Protein AF-A0AAE0FH84-F1 (afdb_monomer_lite)

Secondary structure (DSSP, 8-state):
-PPP---------S------PPPHHHHHHHHHHHHHHHHHHHHHTSHHHHHHHHHHHH-TTTTT-------TT-----SS-HHHHHHHHHHTS----S------PPPHHHHHHSHHHHTTS-HHHHHHHHHHHHHHTTSHHHHHHHHHHHHHHHHHHHHHHHSGGGHHHHHHHHHHHHHHHHHHT--HHHHHHHHHHS-HHHHHHHHHHHHHHHHHHHH--TTS-S---TTSHHHHTTTTHHHHHHHHHHHTSHHHHHHHHHT-HHHHHHHHHHHHHTTTSS--PPP-SS------TTHHHHHHHHHHHHHHHHHHHHHHHT--

Sequence (324 aa):
MAEGRRIFFEVNATNGLWTCGPCAQVMDEVKALTVLIAWLQRMCSAAALRNIACQVLMEPDTAIGGKHNGDPRLDWRAPVKIVDVRAAINATRKPATGLLSAHKSPELLDTLLCSASLRHLPQHILEPLTTLLLLMIYEPDFKSQFTHNLLTHYRGLLDLGLNRATQDQFQAIAQCLDRLTVQLFNSPDTTLALAKDSRLLDILIGLLAEVIQRVVDECTHQGAARVVDVSHEIIRSKLYGRMLGDVRMVMTHAPVAHYLLSERHDLLQIFLKTMTSLQCMHPYTRKTGEHVRQDMSTWIHAVQLEQHMLSLVEYLLSAGWTRT

Radius of gyration: 24.4 Å; chains: 1; bounding box: 72×74×65 Å

Organism: NCBI:txid36881

Structure (mmCIF, N/CA/C/O backbone):
data_AF-A0AAE0FH84-F1
#
_entry.id   AF-A0AAE0FH84-F1
#
loop_
_atom_site.group_PDB
_atom_site.id
_atom_site.type_symbol
_atom_site.label_atom_id
_atom_site.label_alt_id
_atom_site.label_comp_id
_atom_site.label_asym_id
_atom_site.label_entity_id
_atom_site.label_seq_id
_atom_site.pdbx_PDB_ins_code
_atom_site.Cartn_x
_atom_site.Cartn_y
_atom_site.Cartn_z
_atom_site.occupancy
_atom_site.B_iso_or_equiv
_atom_site.auth_seq_id
_atom_site.auth_comp_id
_atom_site.auth_asym_id
_atom_site.auth_atom_id
_atom_site.pdbx_PDB_model_num
ATOM 1 N N . MET A 1 1 ? -36.408 45.007 -1.766 1.00 32.12 1 MET A N 1
ATOM 2 C CA . MET A 1 1 ? -36.075 44.870 -3.197 1.00 32.12 1 MET A CA 1
ATOM 3 C C . MET A 1 1 ? -34.572 44.714 -3.285 1.00 32.12 1 MET A C 1
ATOM 5 O O . MET A 1 1 ? -33.856 45.622 -2.891 1.00 32.12 1 MET A O 1
ATOM 9 N N . ALA A 1 2 ? -34.128 43.506 -3.628 1.00 27.64 2 ALA A N 1
ATOM 10 C CA . ALA A 1 2 ? -32.726 43.139 -3.750 1.00 27.64 2 ALA A CA 1
ATOM 11 C C . ALA A 1 2 ? -32.283 43.415 -5.187 1.00 27.64 2 ALA A C 1
ATOM 13 O O . ALA A 1 2 ? -32.897 42.904 -6.123 1.00 27.64 2 ALA A O 1
ATOM 14 N N . GLU A 1 3 ? -31.249 44.231 -5.354 1.00 26.59 3 GLU A N 1
ATOM 15 C CA . GLU A 1 3 ? -30.687 44.544 -6.661 1.00 26.59 3 GLU A CA 1
ATOM 16 C C . GLU A 1 3 ? -29.452 43.671 -6.885 1.00 26.59 3 GLU A C 1
ATOM 18 O O . GLU A 1 3 ? -28.484 43.692 -6.122 1.00 26.59 3 GLU A O 1
ATOM 23 N N . GLY A 1 4 ? -29.556 42.809 -7.895 1.00 32.00 4 GLY A N 1
ATOM 24 C CA . GLY A 1 4 ? -28.551 41.819 -8.235 1.00 32.00 4 GLY A CA 1
ATOM 25 C C . GLY A 1 4 ? -27.287 42.440 -8.816 1.00 32.00 4 GLY A C 1
ATOM 26 O O . GLY A 1 4 ? -27.332 43.379 -9.606 1.00 32.00 4 GLY A O 1
ATOM 27 N N . ARG A 1 5 ? -26.145 41.832 -8.499 1.00 24.11 5 ARG A N 1
ATOM 28 C CA . ARG A 1 5 ? -24.920 41.986 -9.285 1.00 24.11 5 ARG A CA 1
ATOM 29 C C . ARG A 1 5 ? -24.572 40.645 -9.909 1.00 24.11 5 ARG A C 1
ATOM 31 O O . ARG A 1 5 ? -24.037 39.756 -9.256 1.00 24.11 5 ARG A O 1
ATOM 38 N N . ARG A 1 6 ? -24.908 40.519 -11.193 1.00 29.64 6 ARG A N 1
ATOM 39 C CA . ARG A 1 6 ? -24.231 39.603 -12.114 1.00 29.64 6 ARG A CA 1
ATOM 40 C C . ARG A 1 6 ? -22.827 40.162 -12.333 1.00 29.64 6 ARG A C 1
ATOM 42 O O . ARG A 1 6 ? -22.705 41.329 -12.693 1.00 29.64 6 ARG A O 1
ATOM 49 N N . ILE A 1 7 ? -21.794 39.350 -12.143 1.00 24.17 7 ILE A N 1
ATOM 50 C CA . ILE A 1 7 ? -20.454 39.656 -12.648 1.00 24.17 7 ILE A CA 1
ATOM 51 C C . ILE A 1 7 ? -20.172 38.639 -13.749 1.00 24.17 7 ILE A C 1
ATOM 53 O O . ILE A 1 7 ? -20.141 37.434 -13.506 1.00 24.17 7 ILE A O 1
ATOM 57 N N . PHE A 1 8 ? -20.076 39.153 -14.974 1.00 22.69 8 PHE A N 1
ATOM 58 C CA . PHE A 1 8 ? -19.619 38.438 -16.158 1.00 22.69 8 PHE A CA 1
ATOM 59 C C . PHE A 1 8 ? -18.121 38.134 -16.023 1.00 22.69 8 PHE A C 1
ATOM 61 O O . PHE A 1 8 ? -17.352 38.984 -15.581 1.00 22.69 8 PHE A O 1
ATOM 68 N N . PHE A 1 9 ? -17.718 36.927 -16.422 1.00 24.64 9 PHE A N 1
ATOM 69 C CA . PHE A 1 9 ? -16.318 36.570 -16.626 1.00 24.64 9 PHE A CA 1
ATOM 70 C C . PHE A 1 9 ? -15.872 37.116 -17.983 1.00 24.64 9 PHE A C 1
ATOM 72 O O . PHE A 1 9 ? -16.331 36.637 -19.018 1.00 24.64 9 PHE A O 1
ATOM 79 N N . GLU A 1 10 ? -14.980 38.102 -17.976 1.00 20.72 10 GLU A N 1
ATOM 80 C CA . GLU A 1 10 ? -14.226 38.493 -19.163 1.00 20.72 10 GLU A CA 1
ATOM 81 C C . GLU A 1 10 ? -12.892 37.741 -19.152 1.00 20.72 10 GLU A C 1
ATOM 83 O O . GLU A 1 10 ? -12.096 37.831 -18.215 1.00 20.72 10 GLU A O 1
ATOM 88 N N . VAL A 1 11 ? -12.693 36.922 -20.182 1.00 31.81 11 VAL A N 1
ATOM 89 C CA . VAL A 1 11 ? -11.462 36.177 -20.429 1.00 31.81 11 VAL A CA 1
ATOM 90 C C . VAL A 1 11 ? -10.418 37.171 -20.914 1.00 31.81 11 VAL A C 1
ATOM 92 O O . VAL A 1 11 ? -10.561 37.710 -22.007 1.00 31.81 11 VAL A O 1
ATOM 95 N N . ASN A 1 12 ? -9.348 37.371 -20.144 1.00 22.50 12 ASN A N 1
ATOM 96 C CA . ASN A 1 12 ? -8.131 37.965 -20.681 1.00 22.50 12 ASN A CA 1
ATOM 97 C C . ASN A 1 12 ? -6.959 37.004 -20.491 1.00 22.50 12 ASN A C 1
ATOM 99 O O . ASN A 1 12 ? -6.488 36.739 -19.386 1.00 22.50 12 ASN A O 1
ATOM 103 N N . ALA A 1 13 ? -6.548 36.427 -21.615 1.00 33.03 13 ALA A N 1
ATOM 104 C CA . ALA A 1 13 ? -5.385 35.580 -21.742 1.00 33.03 13 ALA A CA 1
ATOM 105 C C . ALA A 1 13 ? -4.132 36.449 -21.628 1.00 33.03 13 ALA A C 1
ATOM 107 O O . ALA A 1 13 ? -3.863 37.238 -22.524 1.00 33.03 13 ALA A O 1
ATOM 108 N N . THR A 1 14 ? -3.392 36.335 -20.525 1.00 30.09 14 THR A N 1
ATOM 109 C CA . THR A 1 14 ? -1.922 36.463 -20.441 1.00 30.09 14 THR A CA 1
ATOM 110 C C . THR A 1 14 ? -1.499 36.397 -18.967 1.00 30.09 14 THR A C 1
ATOM 112 O O . THR A 1 14 ? -2.032 37.109 -18.128 1.00 30.09 14 THR A O 1
ATOM 115 N N . ASN A 1 15 ? -0.530 35.525 -18.666 1.00 26.47 15 ASN A N 1
ATOM 116 C CA . ASN A 1 15 ? 0.110 35.270 -17.359 1.00 26.47 15 ASN A CA 1
ATOM 117 C C . ASN A 1 15 ? -0.658 34.361 -16.376 1.00 26.47 15 ASN A C 1
ATOM 119 O O . ASN A 1 15 ? -1.325 34.794 -15.441 1.00 26.47 15 ASN A O 1
ATOM 123 N N . GLY A 1 16 ? -0.495 33.049 -16.580 1.00 28.33 16 GLY A N 1
ATOM 124 C CA . GLY A 1 16 ? -1.049 31.977 -15.752 1.00 28.33 16 GLY A CA 1
ATOM 125 C C . GLY A 1 16 ? -0.345 31.780 -14.406 1.00 28.33 16 GLY A C 1
ATOM 126 O O . GLY A 1 16 ? 0.434 30.845 -14.245 1.00 28.33 16 GLY A O 1
ATOM 127 N N . LEU A 1 17 ? -0.703 32.598 -13.417 1.00 25.00 17 LEU A N 1
ATOM 128 C CA . LEU A 1 17 ? -0.622 32.236 -12.000 1.00 25.00 17 LEU A CA 1
ATOM 129 C C . LEU A 1 17 ? -2.025 32.329 -11.394 1.00 25.00 17 LEU A C 1
ATOM 131 O O . LEU A 1 17 ? -2.504 33.404 -11.046 1.00 25.00 17 LEU A O 1
ATOM 135 N N . TRP A 1 18 ? -2.691 31.183 -11.265 1.00 26.95 18 TRP A N 1
ATOM 136 C CA . TRP A 1 18 ? -3.927 31.070 -10.495 1.00 26.95 18 TRP A CA 1
ATOM 137 C C . TRP A 1 18 ? -3.574 30.814 -9.028 1.00 26.95 18 TRP A C 1
ATOM 139 O O . TRP A 1 18 ? -3.444 29.668 -8.607 1.00 26.95 18 TRP A O 1
ATOM 149 N N . THR A 1 19 ? -3.427 31.872 -8.233 1.00 28.38 19 THR A N 1
ATOM 150 C CA . THR A 1 19 ? -3.504 31.787 -6.767 1.00 28.38 19 THR A CA 1
ATOM 151 C C . THR A 1 19 ? -4.915 32.166 -6.322 1.00 28.38 19 THR A C 1
ATOM 153 O O . THR A 1 19 ? -5.165 33.233 -5.770 1.00 28.38 19 THR A O 1
ATOM 156 N N . CYS A 1 20 ? -5.881 31.279 -6.563 1.00 31.62 20 CYS A N 1
ATOM 157 C CA . CYS A 1 20 ? -7.155 31.364 -5.855 1.00 31.62 20 CYS A CA 1
ATOM 158 C C . CYS A 1 20 ? -6.936 30.798 -4.447 1.00 31.62 20 CYS A C 1
ATOM 160 O O . CYS A 1 20 ? -6.737 29.594 -4.292 1.00 31.62 20 CYS A O 1
ATOM 162 N N . GLY A 1 21 ? -6.940 31.663 -3.427 1.00 31.42 21 GLY A N 1
ATOM 163 C CA . GLY A 1 21 ? -6.987 31.224 -2.029 1.00 31.42 21 GLY A CA 1
ATOM 164 C C . GLY A 1 21 ? -8.197 30.309 -1.774 1.00 31.42 21 GLY A C 1
ATOM 165 O O . GLY A 1 21 ? -9.176 30.375 -2.527 1.00 31.42 21 GLY A O 1
ATOM 166 N N . PRO A 1 22 ? -8.150 29.434 -0.751 1.00 36.84 22 PRO A N 1
ATOM 167 C CA . PRO A 1 22 ? -9.250 28.518 -0.468 1.00 36.84 22 PRO A CA 1
ATOM 168 C C . PRO A 1 22 ? -10.550 29.306 -0.261 1.00 36.84 22 PRO A C 1
ATOM 170 O O . PRO A 1 22 ? -10.589 30.275 0.495 1.00 36.84 22 PRO A O 1
ATOM 173 N N . CYS A 1 23 ? -11.609 28.909 -0.974 1.00 44.25 23 CYS A N 1
ATOM 174 C CA . CYS A 1 23 ? -12.943 29.493 -0.839 1.00 44.25 23 CYS A CA 1
ATOM 175 C C . CYS A 1 23 ? -13.380 29.444 0.637 1.00 44.25 23 CYS A C 1
ATOM 177 O O . CYS A 1 23 ? -13.090 28.459 1.315 1.00 44.25 23 CYS A O 1
ATOM 179 N N . ALA A 1 24 ? -14.082 30.469 1.137 1.00 41.16 24 ALA A N 1
ATOM 180 C CA . ALA A 1 24 ? -14.493 30.577 2.547 1.00 41.16 24 ALA A CA 1
ATOM 181 C C . ALA A 1 24 ? -15.176 29.302 3.085 1.00 41.16 24 ALA A C 1
ATOM 183 O O . ALA A 1 24 ? -14.959 28.918 4.229 1.00 41.16 24 ALA A O 1
ATOM 184 N N . GLN A 1 25 ? -15.903 28.595 2.218 1.00 49.66 25 GLN A N 1
ATOM 185 C CA . GLN A 1 25 ? -16.525 27.310 2.518 1.00 49.66 25 GLN A CA 1
ATOM 186 C C . GLN A 1 25 ? -15.500 26.229 2.919 1.00 49.66 25 GLN A C 1
ATOM 188 O O . GLN A 1 25 ? -15.645 25.617 3.967 1.00 49.66 25 GLN A O 1
ATOM 193 N N . VAL A 1 26 ? -14.396 26.074 2.180 1.00 51.81 26 VAL A N 1
ATOM 194 C CA . VAL A 1 26 ? -13.325 25.098 2.483 1.00 51.81 26 VAL A CA 1
ATOM 195 C C . VAL A 1 26 ? -12.650 25.402 3.826 1.00 51.81 26 VAL A C 1
ATOM 197 O O . VAL A 1 26 ? -12.249 24.495 4.555 1.00 51.81 26 VAL A O 1
ATOM 200 N N . MET A 1 27 ? -12.532 26.682 4.193 1.00 55.59 27 MET A N 1
ATOM 201 C CA . MET A 1 27 ? -11.958 27.071 5.485 1.00 55.59 27 MET A CA 1
ATOM 202 C C . MET A 1 27 ? -12.847 26.674 6.668 1.00 55.59 27 MET A C 1
ATOM 204 O O . MET A 1 27 ? -12.322 26.308 7.720 1.00 55.59 27 MET A O 1
ATOM 208 N N . ASP A 1 28 ? -14.167 26.734 6.516 1.00 63.97 28 ASP A N 1
ATOM 209 C CA . ASP A 1 28 ? -15.097 26.330 7.573 1.00 63.97 28 ASP A CA 1
ATOM 210 C C . ASP A 1 28 ? -15.176 24.801 7.711 1.00 63.97 28 ASP A C 1
ATOM 212 O O . ASP A 1 28 ? -15.274 24.280 8.824 1.00 63.97 28 ASP A O 1
ATOM 216 N N . GLU A 1 29 ? -14.987 24.072 6.612 1.00 64.88 29 GLU A N 1
ATOM 217 C CA . GLU A 1 29 ? -14.913 22.606 6.584 1.00 64.88 29 GLU A CA 1
ATOM 218 C C . GLU A 1 29 ? -13.664 22.068 7.299 1.00 64.88 29 GLU A C 1
ATOM 220 O O . GLU A 1 29 ? -13.753 21.161 8.131 1.00 64.88 29 GLU A O 1
ATOM 225 N N . VAL A 1 30 ? -12.497 22.670 7.046 1.00 70.06 30 VAL A N 1
ATOM 226 C CA . VAL A 1 30 ? -11.243 22.306 7.729 1.00 70.06 30 VAL A CA 1
ATOM 227 C C . VAL A 1 30 ? -11.343 22.577 9.230 1.00 70.06 30 VAL A C 1
ATOM 229 O O . VAL A 1 30 ? -10.911 21.748 10.035 1.00 70.06 30 VAL A O 1
ATOM 232 N N . LYS A 1 31 ? -11.958 23.695 9.635 1.00 73.75 31 LYS A N 1
ATOM 233 C CA . LYS A 1 31 ? -12.217 23.981 11.055 1.00 73.75 31 LYS A CA 1
ATOM 234 C C . LYS A 1 31 ? -13.139 22.934 11.677 1.00 73.75 31 LYS A C 1
ATOM 236 O O . LYS A 1 31 ? -12.822 22.433 12.754 1.00 73.75 31 LYS A O 1
ATOM 241 N N . ALA A 1 32 ? -14.234 22.569 11.007 1.00 72.12 32 ALA A N 1
ATOM 242 C CA . ALA A 1 32 ? -15.161 21.550 11.499 1.00 72.12 32 ALA A CA 1
ATOM 243 C C . ALA A 1 32 ? -14.463 20.194 11.693 1.00 72.12 32 ALA A C 1
ATOM 245 O O . ALA A 1 32 ? -14.605 19.569 12.746 1.00 72.12 32 ALA A O 1
ATOM 246 N N . LEU A 1 33 ? -13.641 19.777 10.724 1.00 78.12 33 LEU A N 1
ATOM 247 C CA . LEU A 1 33 ? -12.864 18.542 10.816 1.00 78.12 33 LEU A CA 1
ATOM 248 C C . LEU A 1 33 ? -11.820 18.595 11.942 1.00 78.12 33 LEU A C 1
ATOM 250 O O . LEU A 1 33 ? -11.659 17.624 12.678 1.00 78.12 33 LEU A O 1
ATOM 254 N N . THR A 1 34 ? -11.158 19.740 12.125 1.00 81.88 34 THR A N 1
ATOM 255 C CA . THR A 1 34 ? -10.192 19.953 13.218 1.00 81.88 34 THR A CA 1
ATOM 256 C C . THR A 1 34 ? -10.862 19.799 14.582 1.00 81.88 34 THR A C 1
ATOM 258 O O . THR A 1 34 ? -10.345 19.107 15.460 1.00 81.88 34 THR A O 1
ATOM 261 N N . VAL A 1 35 ? -12.035 20.419 14.756 1.00 79.75 35 VAL A N 1
ATOM 262 C CA . VAL A 1 35 ? -12.829 20.329 15.988 1.00 79.75 35 VAL A CA 1
ATOM 263 C C . VAL A 1 35 ? -13.285 18.892 16.233 1.00 79.75 35 VAL A C 1
ATOM 265 O O . VAL A 1 35 ? -13.168 18.414 17.362 1.00 79.75 35 VAL A O 1
ATOM 268 N N . LEU A 1 36 ? -13.743 18.186 15.191 1.00 81.44 36 LEU A N 1
ATOM 269 C CA . LEU A 1 36 ? -14.140 16.783 15.304 1.00 81.44 36 LEU A CA 1
ATOM 270 C C . LEU A 1 36 ? -12.967 15.900 15.747 1.00 81.44 36 LEU A C 1
ATOM 272 O O . LEU A 1 36 ? -13.116 15.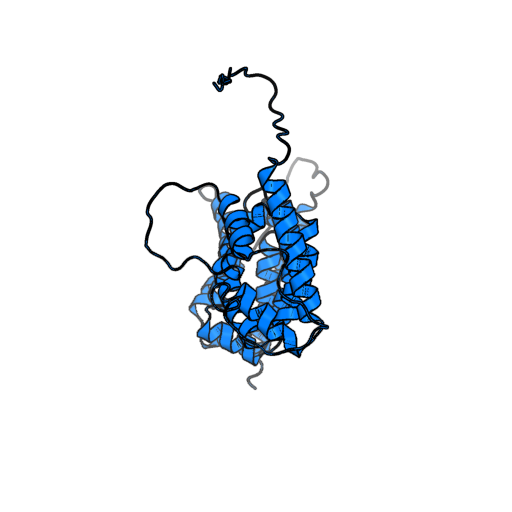134 16.696 1.00 81.44 36 LEU A O 1
ATOM 276 N N . ILE A 1 37 ? -11.806 16.013 15.095 1.00 87.62 37 ILE A N 1
ATOM 277 C CA . ILE A 1 37 ? -10.627 15.203 15.432 1.00 87.62 37 ILE A CA 1
ATOM 278 C C . ILE A 1 37 ? -10.200 15.464 16.877 1.00 87.62 37 ILE A C 1
ATOM 280 O O . ILE A 1 37 ? -10.018 14.516 17.637 1.00 87.62 37 ILE A O 1
ATOM 284 N N . ALA A 1 38 ? -10.105 16.732 17.286 1.00 85.62 38 ALA A N 1
ATOM 285 C CA . ALA A 1 38 ? -9.733 17.087 18.653 1.00 85.62 38 ALA A CA 1
ATOM 286 C C . ALA A 1 38 ? -10.737 16.547 19.688 1.00 85.62 38 ALA A C 1
ATOM 288 O O . ALA A 1 38 ? -10.347 16.095 20.767 1.00 85.62 38 ALA A O 1
ATOM 289 N N . TRP A 1 39 ? -12.032 16.573 19.366 1.00 84.88 39 TRP A N 1
ATOM 290 C CA . TRP A 1 39 ? -13.077 16.015 20.221 1.00 84.88 39 TRP A CA 1
ATOM 291 C C . TRP A 1 39 ? -12.970 14.487 20.336 1.00 84.88 39 TRP A C 1
ATOM 293 O O . TRP A 1 39 ? -12.925 13.967 21.453 1.00 84.88 39 TRP A O 1
ATOM 303 N N . LEU A 1 40 ? -12.823 13.774 19.215 1.00 85.81 40 LEU A N 1
ATOM 304 C CA . LEU A 1 40 ? -12.663 12.315 19.204 1.00 85.81 40 LEU A CA 1
ATOM 305 C C . LEU A 1 40 ? -11.378 11.868 19.917 1.00 85.81 40 LEU A C 1
ATOM 307 O O . LEU A 1 40 ? -11.398 10.887 20.659 1.00 85.81 40 LEU A O 1
ATOM 311 N N . GLN A 1 41 ? -10.274 12.604 19.768 1.00 89.19 41 GLN A N 1
ATOM 312 C CA . GLN A 1 41 ? -9.024 12.319 20.482 1.00 89.19 41 GLN A CA 1
ATOM 313 C C . GLN A 1 41 ? -9.204 12.421 22.000 1.00 89.19 41 GLN A C 1
ATOM 315 O O . GLN A 1 41 ? -8.737 11.551 22.737 1.00 89.19 41 GLN A O 1
ATOM 320 N N . ARG A 1 42 ? -9.923 13.446 22.482 1.00 84.81 42 ARG A N 1
ATOM 321 C CA . ARG A 1 42 ? -10.256 13.571 23.910 1.00 84.81 42 ARG A CA 1
ATOM 322 C C . ARG A 1 42 ? -11.118 12.409 24.385 1.00 84.81 42 ARG A C 1
ATOM 324 O O . ARG A 1 42 ? -10.853 11.887 25.462 1.00 84.81 42 ARG A O 1
ATOM 331 N N . MET A 1 43 ? -12.089 11.958 23.592 1.00 78.44 43 MET A N 1
ATOM 332 C CA . MET A 1 43 ? -12.871 10.767 23.943 1.00 78.44 43 MET A CA 1
ATOM 333 C C . MET A 1 43 ? -11.992 9.519 24.040 1.00 78.44 43 MET A C 1
ATOM 335 O O . MET A 1 43 ? -12.100 8.769 25.004 1.00 78.44 43 MET A O 1
ATOM 339 N N . CYS A 1 44 ? -11.060 9.335 23.104 1.00 85.94 44 CYS A N 1
ATOM 340 C CA . CYS A 1 44 ? -10.156 8.185 23.098 1.00 85.94 44 CYS A CA 1
ATOM 341 C C . CYS A 1 44 ? -9.188 8.144 24.296 1.00 85.94 44 CYS A C 1
ATOM 343 O O . CYS A 1 44 ? -8.601 7.089 24.551 1.00 85.94 44 CYS A O 1
ATOM 345 N N . SER A 1 45 ? -9.033 9.248 25.042 1.00 79.88 45 SER A N 1
ATOM 346 C CA . SER A 1 45 ? -8.233 9.286 26.277 1.00 79.88 45 SER A CA 1
ATOM 347 C C . SER A 1 45 ? -8.841 8.464 27.419 1.00 79.88 45 SER A C 1
ATOM 349 O O . SER A 1 45 ? -8.114 7.999 28.295 1.00 79.88 45 SER A O 1
ATOM 351 N N . ALA A 1 46 ? -10.155 8.222 27.387 1.00 78.69 46 ALA A N 1
ATOM 352 C CA . ALA A 1 46 ? -10.841 7.336 28.315 1.00 78.69 46 ALA A CA 1
ATOM 353 C C . ALA A 1 46 ? -11.241 6.043 27.593 1.00 78.69 46 ALA A C 1
ATOM 355 O O . ALA A 1 46 ? -12.043 6.071 26.660 1.00 78.69 46 ALA A O 1
ATOM 356 N N . ALA A 1 47 ? -10.737 4.893 28.054 1.00 75.25 47 ALA A N 1
ATOM 357 C CA . ALA A 1 47 ? -11.035 3.590 27.443 1.00 75.25 47 ALA A CA 1
ATOM 358 C C . ALA A 1 47 ? -12.550 3.330 27.312 1.00 75.25 47 ALA A C 1
ATOM 360 O O . ALA A 1 47 ? -13.011 2.858 26.279 1.00 75.25 47 ALA A O 1
ATOM 361 N N . ALA A 1 48 ? -13.337 3.745 28.313 1.00 72.31 48 ALA A N 1
ATOM 362 C CA . ALA A 1 48 ? -14.794 3.607 28.314 1.00 72.31 48 ALA A CA 1
ATOM 363 C C . ALA A 1 48 ? -15.506 4.373 27.178 1.00 72.31 48 ALA A C 1
ATOM 365 O O . ALA A 1 48 ? -16.613 4.007 26.795 1.00 72.31 48 ALA A O 1
ATOM 366 N N . LEU A 1 49 ? -14.891 5.430 26.636 1.00 74.88 49 LEU A N 1
ATOM 367 C CA . LEU A 1 49 ? -15.484 6.283 25.599 1.00 74.88 49 LEU A CA 1
ATOM 368 C C . LEU A 1 49 ? -14.922 6.004 24.203 1.00 74.88 49 LEU A C 1
ATOM 370 O O . LEU A 1 49 ? -15.480 6.481 23.214 1.00 74.88 49 LEU A O 1
ATOM 374 N N . ARG A 1 50 ? -13.841 5.224 24.102 1.00 82.81 50 ARG A N 1
ATOM 375 C CA . ARG A 1 50 ? -13.190 4.926 22.823 1.00 82.81 50 ARG A CA 1
ATOM 376 C C . ARG A 1 50 ? -14.117 4.174 21.871 1.00 82.81 50 ARG A C 1
ATOM 378 O O . ARG A 1 50 ? -14.177 4.524 20.698 1.00 82.81 50 ARG A O 1
ATOM 385 N N . ASN A 1 51 ? -14.908 3.233 22.381 1.00 80.00 51 ASN A N 1
ATOM 386 C CA . ASN A 1 51 ? -15.911 2.521 21.584 1.00 80.00 51 ASN A CA 1
ATOM 387 C C . ASN A 1 51 ? -16.957 3.458 20.974 1.00 80.00 51 ASN A C 1
ATOM 389 O O . ASN A 1 51 ? -17.302 3.319 19.803 1.00 80.00 51 ASN A O 1
ATOM 393 N N . ILE A 1 52 ? -17.396 4.469 21.727 1.00 76.12 52 ILE A N 1
ATOM 394 C CA . ILE A 1 52 ? -18.338 5.478 21.229 1.00 76.12 52 ILE A CA 1
ATOM 395 C C . ILE A 1 52 ? -17.670 6.321 20.135 1.00 76.12 52 ILE A C 1
ATOM 397 O O . ILE A 1 52 ? -18.260 6.546 19.082 1.00 76.12 52 ILE A O 1
ATOM 401 N N . ALA A 1 53 ? -16.417 6.739 20.342 1.00 82.56 53 ALA A N 1
ATOM 402 C CA . ALA A 1 53 ? -15.651 7.454 19.320 1.00 82.56 53 ALA A CA 1
ATOM 403 C C . ALA A 1 53 ? -15.484 6.619 18.033 1.00 82.56 53 ALA A C 1
ATOM 405 O O . ALA A 1 53 ? -15.595 7.159 16.932 1.00 82.56 53 ALA A O 1
ATOM 406 N N . CYS A 1 54 ? -15.282 5.302 18.158 1.00 85.56 54 CYS A N 1
ATOM 407 C CA . CYS A 1 54 ? -15.222 4.368 17.030 1.00 85.56 54 CYS A CA 1
ATOM 408 C C . CYS A 1 54 ? -16.548 4.287 16.279 1.00 85.56 54 CYS A C 1
ATOM 410 O O . CYS A 1 54 ? -16.564 4.423 15.055 1.00 85.56 54 CYS A O 1
ATOM 412 N N . GLN A 1 55 ? -17.662 4.171 16.999 1.00 80.94 55 GLN A N 1
ATOM 413 C CA . GLN A 1 55 ? -18.995 4.167 16.397 1.00 80.94 55 GLN A CA 1
ATOM 414 C C . GLN A 1 55 ? -19.306 5.466 15.648 1.00 80.94 55 GLN A C 1
ATOM 416 O O . GLN A 1 55 ? -19.919 5.411 14.591 1.00 80.94 55 GLN A O 1
ATOM 421 N N . VAL A 1 56 ? -18.827 6.626 16.112 1.00 79.94 56 VAL A N 1
ATOM 422 C CA . VAL A 1 56 ? -19.019 7.900 15.393 1.00 79.94 56 VAL A CA 1
ATOM 423 C C . VAL A 1 56 ? -18.393 7.883 13.990 1.00 79.94 56 VAL A C 1
ATOM 425 O O . VAL A 1 56 ? -18.965 8.467 13.068 1.00 79.94 56 VAL A O 1
ATOM 428 N N . LEU A 1 57 ? -17.239 7.228 13.807 1.00 79.06 57 LEU A N 1
ATOM 429 C CA . LEU A 1 57 ? -16.594 7.124 12.491 1.00 79.06 57 LEU A CA 1
ATOM 430 C C . LEU A 1 57 ? -17.188 6.011 11.611 1.00 79.06 57 LEU A C 1
ATOM 432 O O . LEU A 1 57 ? -17.228 6.183 10.390 1.00 79.06 57 LEU A O 1
ATOM 436 N N . MET A 1 58 ? -17.627 4.902 12.214 1.00 78.31 58 MET A N 1
ATOM 437 C CA . MET A 1 58 ? -18.149 3.726 11.499 1.00 78.31 58 MET A CA 1
ATOM 438 C C . MET A 1 58 ? -19.640 3.868 11.160 1.00 78.31 58 MET A C 1
ATOM 440 O O . MET A 1 58 ? -20.042 3.718 10.015 1.00 78.31 58 MET A O 1
ATOM 444 N N . GLU A 1 59 ? -20.473 4.264 12.121 1.00 70.12 59 GLU A N 1
ATOM 445 C CA . GLU A 1 59 ? -21.925 4.381 11.963 1.00 70.12 59 GLU A CA 1
ATOM 446 C C . GLU A 1 59 ? -22.429 5.711 12.541 1.00 70.12 59 GLU A C 1
ATOM 448 O O . GLU A 1 59 ? -22.982 5.785 13.643 1.00 70.12 59 GLU A O 1
ATOM 453 N N . PRO A 1 60 ? -22.285 6.813 11.793 1.00 53.88 60 PRO A N 1
ATOM 454 C CA . PRO A 1 60 ? -22.534 8.132 12.358 1.00 53.88 60 PRO A CA 1
ATOM 455 C C . PRO A 1 60 ? -24.026 8.376 12.663 1.00 53.88 60 PRO A C 1
ATOM 457 O O . PRO A 1 60 ? -24.364 9.271 13.437 1.00 53.88 60 PRO A O 1
ATOM 460 N N . ASP A 1 61 ? -24.912 7.568 12.070 1.00 45.00 61 ASP A N 1
ATOM 461 C CA . ASP A 1 61 ? -26.366 7.680 12.197 1.00 45.00 61 ASP A CA 1
ATOM 462 C C . ASP A 1 61 ? -26.919 6.920 13.430 1.00 45.00 61 ASP A C 1
ATOM 464 O O . ASP A 1 61 ? -28.016 7.236 13.892 1.00 45.00 61 ASP A O 1
ATOM 468 N N . THR A 1 62 ? -26.170 5.972 14.018 1.00 43.19 62 THR A N 1
ATOM 469 C CA . THR A 1 62 ? -26.587 5.202 15.216 1.00 43.19 62 THR A CA 1
ATOM 470 C C . THR A 1 62 ? -26.067 5.805 16.527 1.00 43.19 62 THR A C 1
ATOM 472 O O . THR A 1 62 ? -26.732 5.703 17.562 1.00 43.19 62 THR A O 1
ATOM 475 N N . ALA A 1 63 ? -24.946 6.534 16.490 1.00 45.56 63 ALA A N 1
ATOM 476 C CA . ALA A 1 63 ? -24.294 7.104 17.676 1.00 45.56 63 ALA A CA 1
ATOM 477 C C . ALA A 1 63 ? -25.102 8.210 18.404 1.00 45.56 63 ALA A C 1
ATOM 479 O O . ALA A 1 63 ? -24.798 8.552 19.546 1.00 45.56 63 ALA A O 1
ATOM 480 N N . ILE A 1 64 ? -26.145 8.774 17.779 1.00 42.56 64 ILE A N 1
ATOM 481 C CA . ILE A 1 64 ? -26.895 9.939 18.302 1.00 42.56 64 ILE A CA 1
ATOM 482 C C . ILE A 1 64 ? -28.140 9.523 19.133 1.00 42.56 64 ILE A C 1
ATOM 484 O O . ILE A 1 64 ? -28.775 10.361 19.775 1.00 42.56 64 ILE A O 1
ATOM 488 N N . GLY A 1 65 ? -28.489 8.230 19.189 1.00 34.22 65 GLY A N 1
ATOM 489 C CA . GLY A 1 65 ? -29.751 7.747 19.783 1.00 34.22 65 GLY A CA 1
ATOM 490 C C . GLY A 1 65 ? -29.724 7.296 21.253 1.00 34.22 65 GLY A C 1
ATOM 491 O O . GLY A 1 65 ? -30.780 7.006 21.820 1.00 34.22 65 GLY A O 1
ATOM 492 N N . GLY A 1 66 ? -28.557 7.211 21.898 1.00 33.31 66 GLY A N 1
ATOM 493 C CA . GLY A 1 66 ? -28.432 6.618 23.234 1.00 33.31 66 GLY A CA 1
ATOM 494 C C . GLY A 1 66 ? -28.887 7.539 24.375 1.00 33.31 66 GLY A C 1
ATOM 495 O O . GLY A 1 66 ? -28.161 8.448 24.776 1.00 33.31 66 GLY A O 1
ATOM 496 N N . LYS A 1 67 ? -30.058 7.279 24.974 1.00 33.41 67 LYS A N 1
ATOM 497 C CA . LYS A 1 67 ? -30.416 7.818 26.302 1.00 33.41 67 LYS A CA 1
ATOM 498 C C . LYS A 1 67 ? -29.527 7.166 27.373 1.00 33.41 67 LYS A C 1
ATOM 500 O O . LYS A 1 67 ? -29.910 6.148 27.937 1.00 33.41 67 LYS A O 1
ATOM 505 N N . HIS A 1 68 ? -28.372 7.753 27.682 1.00 38.69 68 HIS A N 1
ATOM 506 C CA . HIS A 1 68 ? -27.612 7.406 28.888 1.00 38.69 68 HIS A CA 1
ATOM 507 C C . HIS A 1 68 ? -27.872 8.418 30.010 1.00 38.69 68 HIS A C 1
ATOM 509 O O . HIS A 1 68 ? -27.762 9.630 29.823 1.00 38.69 68 HIS A O 1
ATOM 515 N N . ASN A 1 69 ? -28.262 7.896 31.174 1.00 34.50 69 ASN A N 1
ATOM 516 C CA . ASN A 1 69 ? -28.556 8.652 32.386 1.00 34.50 69 ASN A CA 1
ATOM 517 C C . ASN A 1 69 ? -27.249 9.085 33.078 1.00 34.50 69 ASN A C 1
ATOM 519 O O . ASN A 1 69 ? -26.522 8.242 33.586 1.00 34.50 69 ASN A O 1
ATOM 523 N N . GLY A 1 70 ? -27.011 10.399 33.119 1.00 42.94 70 GLY A N 1
ATOM 524 C CA . GLY A 1 70 ? -26.386 11.116 34.237 1.00 42.94 70 GLY A CA 1
ATOM 525 C C . GLY A 1 70 ? -24.925 10.825 34.606 1.00 42.94 70 GLY A C 1
ATOM 526 O O . GLY A 1 70 ? -24.681 10.177 35.616 1.00 42.94 70 GLY A O 1
ATOM 527 N N . ASP A 1 71 ? -23.976 11.469 33.916 1.00 35.03 71 ASP A N 1
ATOM 528 C CA . ASP A 1 71 ? -22.758 12.000 34.554 1.00 35.03 71 ASP A CA 1
ATOM 529 C C . ASP A 1 71 ? -22.529 13.454 34.076 1.00 35.03 71 ASP A C 1
ATOM 531 O O . ASP A 1 71 ? -22.242 13.675 32.897 1.00 35.03 71 ASP A O 1
ATOM 535 N N . PRO A 1 72 ? -22.681 14.470 34.947 1.00 38.81 72 PRO A N 1
ATOM 536 C CA . PRO A 1 72 ? -22.544 15.881 34.580 1.00 38.81 72 PRO A CA 1
ATOM 537 C C . PRO A 1 72 ? -21.100 16.330 34.284 1.00 38.81 72 PRO A C 1
ATOM 539 O O . PRO A 1 72 ? -20.898 17.485 33.915 1.00 38.81 72 PRO A O 1
ATOM 542 N N . ARG A 1 73 ? -20.084 15.463 34.428 1.00 34.75 73 ARG A N 1
ATOM 543 C CA . ARG A 1 73 ? -18.683 15.792 34.082 1.00 34.75 73 ARG A CA 1
ATOM 544 C C . ARG A 1 73 ? -18.318 15.517 32.619 1.00 34.75 73 ARG A C 1
ATOM 546 O O . ARG A 1 73 ? -17.235 15.903 32.184 1.00 34.75 73 ARG A O 1
ATOM 553 N N . LEU A 1 74 ? -19.212 14.882 31.865 1.00 38.12 74 LEU A N 1
ATOM 554 C CA . LEU A 1 74 ? -19.027 14.483 30.471 1.00 38.12 74 LEU A CA 1
ATOM 555 C C . LEU A 1 74 ? -20.223 14.955 29.641 1.00 38.12 74 LEU A C 1
ATOM 557 O O . LEU A 1 74 ? -21.010 14.160 29.133 1.00 38.12 74 LEU A O 1
ATOM 561 N N . ASP A 1 75 ? -20.374 16.273 29.509 1.00 42.19 75 ASP A N 1
ATOM 562 C CA . ASP A 1 75 ? -21.333 16.843 28.564 1.00 42.19 75 ASP A CA 1
ATOM 563 C C . ASP A 1 75 ? -20.822 16.632 27.126 1.00 42.19 75 ASP A C 1
ATOM 565 O O . ASP A 1 75 ? -20.118 17.456 26.544 1.00 42.19 75 ASP A O 1
ATOM 569 N N . TRP A 1 76 ? -21.106 15.453 26.568 1.00 44.09 76 TRP A N 1
ATOM 570 C CA . TRP A 1 76 ? -20.769 15.074 25.192 1.00 44.09 76 TRP A CA 1
ATOM 571 C C . TRP A 1 76 ? -21.741 15.671 24.165 1.00 44.09 76 TRP A C 1
ATOM 573 O O . TRP A 1 76 ? -21.570 15.443 22.964 1.00 44.09 76 TRP A O 1
ATOM 583 N N . ARG A 1 77 ? -22.753 16.442 24.600 1.00 38.97 77 ARG A N 1
ATOM 584 C CA . ARG A 1 77 ? -23.742 17.083 23.725 1.00 38.97 77 ARG A CA 1
ATOM 585 C C . ARG A 1 77 ? -23.153 18.319 23.028 1.00 38.97 77 ARG A C 1
ATOM 587 O O . ARG A 1 77 ? -23.550 19.448 23.274 1.00 38.97 77 ARG A O 1
ATOM 594 N N . ALA A 1 78 ? -22.287 18.007 22.063 1.00 46.19 78 ALA A N 1
ATOM 595 C CA . ALA A 1 78 ? -21.898 18.749 20.863 1.00 46.19 78 ALA A CA 1
ATOM 596 C C . ALA A 1 78 ? -21.058 20.032 21.011 1.00 46.19 78 ALA A C 1
ATOM 598 O O . ALA A 1 78 ? -21.280 20.882 21.867 1.00 46.19 78 ALA A O 1
ATOM 599 N N . PRO A 1 79 ? -20.174 20.241 20.020 1.00 40.09 79 PRO A N 1
ATOM 600 C CA . PRO A 1 79 ? -20.323 21.481 19.260 1.00 40.09 79 PRO A CA 1
ATOM 601 C C . PRO A 1 79 ? -20.586 21.284 17.758 1.00 40.09 79 PRO A C 1
ATOM 603 O O . PRO A 1 79 ? -20.952 22.249 17.099 1.00 40.09 79 PRO A O 1
ATOM 606 N N . VAL A 1 80 ? -20.459 20.075 17.195 1.00 46.28 80 VAL A N 1
ATOM 607 C CA . VAL A 1 80 ? -20.626 19.857 15.743 1.00 46.28 80 VAL A CA 1
ATOM 608 C C . VAL A 1 80 ? -21.621 18.730 15.494 1.00 46.28 80 VAL A C 1
ATOM 610 O O . VAL A 1 80 ? -21.414 17.607 15.957 1.00 46.28 80 VAL A O 1
ATOM 613 N N . LYS A 1 81 ? -22.714 18.999 14.767 1.00 50.75 81 LYS A N 1
ATOM 614 C CA . LYS A 1 81 ? -23.582 17.914 14.300 1.00 50.75 81 LYS A CA 1
ATOM 615 C C . LYS A 1 81 ? -22.790 17.152 13.242 1.00 50.75 81 LYS A C 1
ATOM 617 O O . LYS A 1 81 ? -22.308 17.742 12.287 1.00 50.75 81 LYS A O 1
ATOM 622 N N . ILE A 1 82 ? -22.671 15.836 13.380 1.00 47.16 82 ILE A N 1
ATOM 623 C CA . ILE A 1 82 ? -21.986 14.954 12.414 1.00 47.16 82 ILE A CA 1
ATOM 624 C C . ILE A 1 82 ? -22.477 15.181 10.966 1.00 47.16 82 ILE A C 1
ATOM 626 O O . ILE A 1 82 ? -21.706 15.055 10.015 1.00 47.16 82 ILE A O 1
ATOM 630 N N . VAL A 1 83 ? -23.741 15.589 10.803 1.00 46.69 83 VAL A N 1
ATOM 631 C CA . VAL A 1 83 ? -24.348 15.998 9.525 1.00 46.69 83 VAL A CA 1
ATOM 632 C C . VAL A 1 83 ? -23.580 17.151 8.855 1.00 46.69 83 VAL A C 1
ATOM 634 O O . VAL A 1 83 ? -23.385 17.119 7.642 1.00 46.69 83 VAL A O 1
ATOM 637 N N . ASP A 1 84 ? -23.071 18.111 9.633 1.00 45.69 84 ASP A N 1
ATOM 638 C CA . ASP A 1 84 ? -22.298 19.262 9.147 1.00 45.69 84 ASP A CA 1
ATOM 639 C C . ASP A 1 84 ? -20.903 18.833 8.660 1.00 45.69 84 ASP A C 1
ATOM 641 O O . ASP A 1 84 ? -20.405 19.346 7.660 1.00 45.69 84 ASP A O 1
ATOM 645 N N . VAL A 1 85 ? -20.298 17.820 9.297 1.00 47.84 85 VAL A N 1
ATOM 646 C CA . VAL A 1 85 ? -19.017 17.231 8.859 1.00 47.84 85 VAL A CA 1
ATOM 647 C C . VAL A 1 85 ? -19.196 16.405 7.585 1.00 47.84 85 VAL A C 1
ATOM 649 O O . VAL A 1 85 ? -18.364 16.461 6.682 1.00 47.84 85 VAL A O 1
ATOM 652 N N . ARG A 1 86 ? -20.300 15.660 7.463 1.00 49.81 86 ARG A N 1
ATOM 653 C CA . ARG A 1 86 ? -20.614 14.899 6.245 1.00 49.81 86 ARG A CA 1
ATOM 654 C C . ARG A 1 86 ? -20.883 15.838 5.066 1.00 49.81 86 ARG A C 1
ATOM 656 O O . ARG A 1 86 ? -20.414 15.571 3.963 1.00 49.81 86 ARG A O 1
ATOM 663 N N . ALA A 1 87 ? -21.602 16.937 5.297 1.00 48.94 87 ALA A N 1
ATOM 664 C CA . ALA A 1 87 ? -21.812 17.980 4.296 1.00 48.94 87 ALA A CA 1
ATOM 665 C C . ALA A 1 87 ? -20.486 18.631 3.878 1.00 48.94 87 ALA A C 1
ATOM 667 O O . ALA A 1 87 ? -20.243 18.763 2.682 1.00 48.94 87 ALA A O 1
ATOM 668 N N . ALA A 1 88 ? -19.611 18.932 4.842 1.00 47.56 88 ALA A N 1
ATOM 669 C CA . ALA A 1 88 ? -18.273 19.465 4.604 1.00 47.56 88 ALA A CA 1
ATOM 670 C C . ALA A 1 88 ? -17.413 18.536 3.733 1.00 47.56 88 ALA A C 1
ATOM 672 O O . ALA A 1 88 ? -16.908 18.931 2.688 1.00 47.56 88 ALA A O 1
ATOM 673 N N . ILE A 1 89 ? -17.294 17.259 4.106 1.00 47.31 89 ILE A N 1
ATOM 674 C CA . ILE A 1 89 ? -16.456 16.321 3.352 1.00 47.31 89 ILE A CA 1
ATOM 675 C C . ILE A 1 89 ? -17.069 16.026 1.973 1.00 47.31 89 ILE A C 1
ATOM 677 O O . ILE A 1 89 ? -16.347 16.005 0.977 1.00 47.31 89 ILE A O 1
ATOM 681 N N . ASN A 1 90 ? -18.391 15.874 1.862 1.00 48.84 90 ASN A N 1
ATOM 682 C CA . ASN A 1 90 ? -19.038 15.673 0.561 1.00 48.84 90 ASN A CA 1
ATOM 683 C C . ASN A 1 90 ? -18.963 16.911 -0.346 1.00 48.84 90 ASN A C 1
ATOM 685 O O . ASN A 1 90 ? -18.932 16.754 -1.563 1.00 48.84 90 ASN A O 1
ATOM 689 N N . ALA A 1 91 ? -18.897 18.123 0.207 1.00 47.9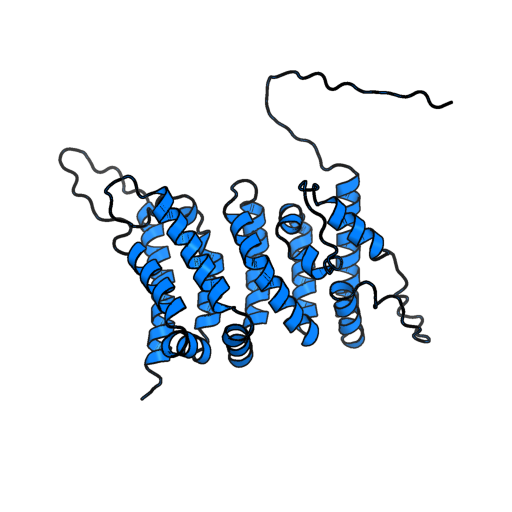4 91 ALA A N 1
ATOM 690 C CA . ALA A 1 91 ? -18.725 1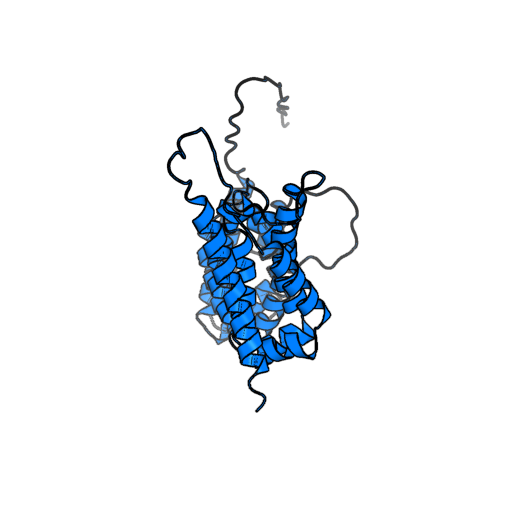9.352 -0.565 1.00 47.94 91 ALA A CA 1
ATOM 691 C C . ALA A 1 91 ? -17.304 19.504 -1.144 1.00 47.94 91 ALA A C 1
ATOM 693 O O . ALA A 1 91 ? -17.150 20.093 -2.216 1.00 47.94 91 ALA A O 1
ATOM 694 N N . THR A 1 92 ? -16.280 18.885 -0.535 1.00 42.91 92 THR A N 1
ATOM 695 C CA . THR A 1 92 ? -14.936 18.788 -1.150 1.00 42.91 92 THR A CA 1
ATOM 696 C C . THR A 1 92 ? -14.903 17.913 -2.414 1.00 42.91 92 THR A C 1
ATOM 698 O O . THR A 1 92 ? -13.969 18.000 -3.217 1.00 42.91 92 THR A O 1
ATOM 701 N N . ARG A 1 93 ? -15.944 17.102 -2.652 1.00 44.88 93 ARG A N 1
ATOM 702 C CA . ARG A 1 93 ? -16.108 16.281 -3.856 1.00 44.88 93 ARG A CA 1
ATOM 703 C C . ARG A 1 93 ? -16.721 17.137 -4.971 1.00 44.88 93 ARG A C 1
ATOM 705 O O . ARG A 1 93 ? -17.921 17.397 -4.975 1.00 44.88 93 ARG A O 1
ATOM 712 N N . LYS A 1 94 ? -15.940 17.537 -5.983 1.00 36.88 94 LYS A N 1
ATOM 713 C CA . LYS A 1 94 ? -16.553 17.996 -7.248 1.00 36.88 94 LYS A CA 1
ATOM 714 C C . LYS A 1 94 ? -17.404 16.847 -7.813 1.00 36.88 94 LYS A C 1
ATOM 716 O O . LYS A 1 94 ? -16.892 15.725 -7.882 1.00 36.88 94 LYS A O 1
ATOM 721 N N . PRO A 1 95 ? -18.664 17.080 -8.224 1.00 35.50 95 PRO A N 1
ATOM 722 C CA . PRO A 1 95 ? -19.488 16.016 -8.769 1.00 35.50 95 PRO A CA 1
ATOM 723 C C . PRO A 1 95 ? -18.885 15.570 -10.102 1.00 35.50 95 PRO A C 1
ATOM 725 O O . PRO A 1 95 ? -18.901 16.309 -11.084 1.00 35.50 95 PRO A O 1
ATOM 728 N N . ALA A 1 96 ? -18.334 14.357 -10.130 1.00 33.19 96 ALA A N 1
ATOM 729 C CA . ALA A 1 96 ? -18.146 13.647 -11.381 1.00 33.19 96 ALA A CA 1
ATOM 730 C C . ALA A 1 96 ? -19.547 13.300 -11.896 1.00 33.19 96 ALA A C 1
ATOM 732 O O . ALA A 1 96 ? -20.326 12.614 -11.237 1.00 33.19 96 ALA A O 1
ATOM 733 N N . THR A 1 97 ? -19.888 13.872 -13.041 1.00 33.84 97 THR A N 1
ATOM 734 C CA . THR A 1 97 ? -21.109 13.607 -13.793 1.00 33.84 97 THR A CA 1
ATOM 735 C C . THR A 1 97 ? -21.300 12.111 -14.035 1.00 33.84 97 THR A C 1
ATOM 737 O O . THR A 1 97 ? -20.426 11.479 -14.622 1.00 33.84 97 THR A O 1
ATOM 740 N N . GLY A 1 98 ? -22.484 11.596 -13.691 1.00 31.45 98 GLY A N 1
ATOM 741 C CA . GLY A 1 98 ? -23.061 10.404 -14.317 1.00 31.45 98 GLY A CA 1
ATOM 742 C C . GLY A 1 98 ? -23.265 9.195 -13.402 1.00 31.45 98 GLY A C 1
ATOM 743 O O . GLY A 1 98 ? -22.310 8.611 -12.912 1.00 31.45 98 GLY A O 1
ATOM 744 N N . LEU A 1 99 ? -24.537 8.793 -13.296 1.00 26.39 99 LEU A N 1
ATOM 745 C CA . LEU A 1 99 ? -25.090 7.559 -12.716 1.00 26.39 99 LEU A CA 1
ATOM 746 C C . LEU A 1 99 ? -25.072 7.411 -11.185 1.00 26.39 99 LEU A C 1
ATOM 748 O O . LEU A 1 99 ? -24.208 6.793 -10.571 1.00 26.39 99 LEU A O 1
ATOM 752 N N . LEU A 1 100 ? -26.160 7.910 -10.595 1.00 32.72 100 LEU A N 1
ATOM 753 C CA . LEU A 1 100 ? -26.647 7.556 -9.266 1.00 32.72 100 LEU A CA 1
ATOM 754 C C . LEU A 1 100 ? -27.160 6.107 -9.267 1.00 32.72 100 LEU A C 1
ATOM 756 O O . LEU A 1 100 ? -28.236 5.821 -9.786 1.00 32.72 100 LEU A O 1
ATOM 760 N N . SER A 1 101 ? -26.400 5.215 -8.642 1.00 26.05 101 SER A N 1
ATOM 761 C CA . SER A 1 101 ? -26.943 4.016 -8.007 1.00 26.05 101 SER A CA 1
ATOM 762 C C . SER A 1 101 ? -27.247 4.354 -6.546 1.00 26.05 101 SER A C 1
ATOM 764 O O . SER A 1 101 ? -26.454 5.032 -5.887 1.00 26.05 101 SER A O 1
ATOM 766 N N . ALA A 1 102 ? -28.405 3.912 -6.055 1.00 30.34 102 ALA A N 1
ATOM 767 C CA . ALA A 1 102 ? -28.836 4.031 -4.668 1.00 30.34 102 ALA A CA 1
ATOM 768 C C . ALA A 1 102 ? -27.929 3.192 -3.746 1.00 30.34 102 ALA A C 1
ATOM 770 O O . ALA A 1 102 ? -28.282 2.090 -3.334 1.00 30.34 102 ALA A O 1
ATOM 771 N N . HIS A 1 103 ? -26.739 3.701 -3.440 1.00 31.84 103 HIS A N 1
ATOM 772 C CA . HIS A 1 103 ? -25.833 3.109 -2.464 1.00 31.84 103 HIS A CA 1
ATOM 773 C C . HIS A 1 103 ? -25.949 3.850 -1.132 1.00 31.84 103 HIS A C 1
ATOM 775 O O . HIS A 1 103 ? -25.991 5.081 -1.096 1.00 31.84 103 HIS A O 1
ATOM 781 N N . LYS A 1 104 ? -26.012 3.072 -0.041 1.00 38.31 104 LYS A N 1
ATOM 782 C CA . LYS A 1 104 ? -25.841 3.517 1.351 1.00 38.31 104 LYS A CA 1
ATOM 783 C C . LYS A 1 104 ? -24.734 4.580 1.377 1.00 38.31 104 LYS A C 1
ATOM 785 O O . LYS A 1 104 ? -23.661 4.337 0.827 1.00 38.31 104 LYS A O 1
ATOM 790 N N . SER A 1 105 ? -25.017 5.771 1.910 1.00 42.28 105 SER A N 1
ATOM 791 C CA . SER A 1 105 ? -24.034 6.861 1.936 1.00 42.28 105 SER A CA 1
ATOM 792 C C . SER A 1 105 ? -22.734 6.357 2.569 1.00 42.28 105 SER A C 1
ATOM 794 O O . SER A 1 105 ? -22.834 5.712 3.616 1.00 42.28 105 SER A O 1
ATOM 796 N N . PRO A 1 106 ? -21.560 6.618 1.964 1.00 56.09 106 PRO A N 1
ATOM 797 C CA . PRO A 1 106 ? -20.298 6.098 2.471 1.00 56.09 106 PRO A CA 1
ATOM 798 C C . PRO A 1 106 ? -20.111 6.529 3.923 1.00 56.09 106 PRO A C 1
ATOM 800 O O . PRO A 1 106 ? -20.425 7.665 4.299 1.00 56.09 106 PRO A O 1
ATOM 803 N N . GLU A 1 107 ? -19.653 5.593 4.747 1.00 69.69 107 GLU A N 1
ATOM 804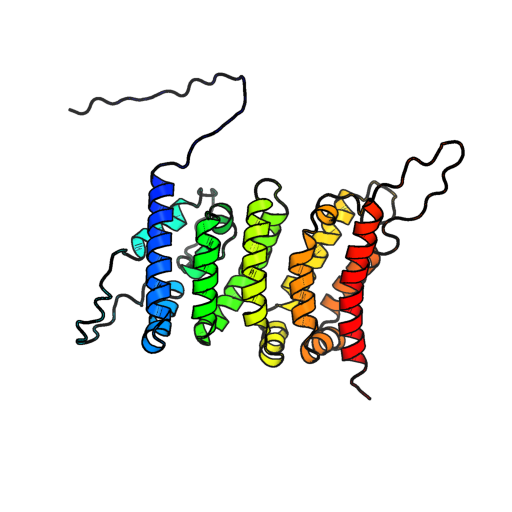 C CA . GLU A 1 107 ? -19.352 5.845 6.151 1.00 69.69 107 GLU A CA 1
ATOM 805 C C . GLU A 1 107 ? -18.306 6.967 6.253 1.00 69.69 107 GLU A C 1
ATOM 807 O O . GLU A 1 107 ? -17.531 7.230 5.324 1.00 69.69 107 GLU A O 1
ATOM 812 N N . LEU A 1 108 ? -18.291 7.688 7.376 1.00 75.06 108 LEU A N 1
ATOM 813 C CA . LEU A 1 108 ? -17.368 8.813 7.548 1.00 75.06 108 LEU A CA 1
ATOM 814 C C . LEU A 1 108 ? -15.913 8.344 7.403 1.00 75.06 108 LEU A C 1
ATOM 816 O O . LEU A 1 108 ? -15.103 9.020 6.772 1.00 75.06 108 LEU A O 1
ATOM 820 N N . LEU A 1 109 ? -15.616 7.151 7.918 1.00 82.50 109 LEU A N 1
ATOM 821 C CA . LEU A 1 109 ? -14.322 6.507 7.758 1.00 82.50 109 LEU A CA 1
ATOM 822 C C . LEU A 1 109 ? -13.957 6.232 6.291 1.00 82.50 109 LEU A C 1
ATOM 824 O O . LEU A 1 109 ? -12.845 6.548 5.874 1.00 82.50 109 LEU A O 1
ATOM 828 N N . ASP A 1 110 ? -14.887 5.685 5.507 1.00 82.88 110 ASP A N 1
ATOM 829 C CA . ASP A 1 110 ? -14.699 5.433 4.071 1.00 82.88 110 ASP A CA 1
ATOM 830 C C . ASP A 1 110 ? -14.337 6.727 3.329 1.00 82.88 110 ASP A C 1
ATOM 832 O O . ASP A 1 110 ? -13.393 6.790 2.541 1.00 82.88 110 ASP A O 1
ATOM 836 N N . THR A 1 111 ? -15.025 7.810 3.687 1.00 79.38 111 THR A N 1
ATOM 837 C CA . THR A 1 111 ? -14.792 9.121 3.087 1.00 79.38 111 THR A CA 1
ATOM 838 C C . THR A 1 111 ? -13.429 9.702 3.484 1.00 79.38 111 THR A C 1
ATOM 840 O O . THR A 1 111 ? -12.738 10.266 2.642 1.00 79.38 111 THR A O 1
ATOM 843 N N . LEU A 1 112 ? -12.997 9.530 4.740 1.00 82.44 112 LEU A N 1
ATOM 844 C CA . LEU A 1 112 ? -11.676 9.978 5.206 1.00 82.44 112 LEU A CA 1
ATOM 845 C C . LEU A 1 112 ? -10.517 9.223 4.540 1.00 82.44 112 LEU A C 1
ATOM 847 O O . LEU A 1 112 ? -9.429 9.783 4.413 1.00 82.44 112 LEU A O 1
ATOM 851 N N . LEU A 1 113 ? -10.740 7.976 4.124 1.00 85.88 113 LEU A N 1
ATOM 852 C CA . LEU A 1 113 ? -9.732 7.133 3.476 1.00 85.88 113 LEU A CA 1
ATOM 853 C C . LEU A 1 113 ? -9.717 7.266 1.949 1.00 85.88 113 LEU A C 1
ATOM 855 O O . LEU A 1 113 ? -8.729 6.902 1.310 1.00 85.88 113 LEU A O 1
ATOM 859 N N . CYS A 1 114 ? -10.777 7.811 1.352 1.00 85.06 114 CYS A N 1
ATOM 860 C CA . CYS A 1 114 ? -10.866 7.977 -0.090 1.00 85.06 114 CYS A CA 1
ATOM 861 C C . CYS A 1 114 ? -9.826 8.983 -0.615 1.00 85.06 114 CYS A C 1
ATOM 863 O O . CYS A 1 114 ? -9.675 10.099 -0.103 1.00 85.06 114 CYS A O 1
ATOM 865 N N . SER A 1 115 ? -9.162 8.635 -1.722 1.00 80.06 115 SER A N 1
ATOM 866 C CA . SER A 1 115 ? -8.160 9.493 -2.371 1.00 80.06 115 SER A CA 1
ATOM 867 C C . SER A 1 115 ? -8.702 10.870 -2.768 1.00 80.06 115 SER A C 1
ATOM 869 O O . SER A 1 115 ? -7.971 11.862 -2.725 1.00 80.06 115 SER A O 1
ATOM 871 N N . ALA A 1 116 ? -9.994 10.956 -3.100 1.00 78.94 116 ALA A N 1
ATOM 872 C CA . ALA A 1 116 ? -10.674 12.203 -3.443 1.00 78.94 116 ALA A CA 1
ATOM 873 C C . ALA A 1 116 ? -10.757 13.198 -2.273 1.00 78.94 116 ALA A C 1
ATOM 875 O O . ALA A 1 116 ? -10.758 14.405 -2.514 1.00 78.94 116 ALA A O 1
ATOM 876 N N . SER A 1 117 ? -10.782 12.712 -1.033 1.00 80.25 117 SER A N 1
ATOM 877 C CA . SER A 1 117 ? -10.760 13.549 0.170 1.00 80.25 117 SER A CA 1
ATOM 878 C C . SER A 1 117 ? -9.326 13.806 0.624 1.00 80.25 117 SER A C 1
ATOM 880 O O . SER A 1 117 ? -8.942 14.950 0.874 1.00 80.25 117 SER A O 1
ATOM 882 N N . LEU A 1 118 ? -8.489 12.766 0.624 1.00 84.19 118 LEU A N 1
ATOM 883 C CA . LEU A 1 118 ? -7.087 12.858 1.035 1.00 84.19 118 LEU A CA 1
ATOM 884 C C . LEU A 1 118 ? -6.265 13.846 0.193 1.00 84.19 118 LEU A C 1
ATOM 886 O O . LEU A 1 118 ? -5.397 14.525 0.738 1.00 84.19 118 LEU A O 1
ATOM 890 N N . ARG A 1 119 ? -6.561 13.996 -1.106 1.00 83.44 119 ARG A N 1
ATOM 891 C CA . ARG A 1 119 ? -5.904 14.983 -1.992 1.00 83.44 119 ARG A CA 1
ATOM 892 C C . ARG A 1 119 ? -6.084 16.444 -1.571 1.00 83.44 119 ARG A C 1
ATOM 894 O O . ARG A 1 119 ? -5.325 17.294 -2.022 1.00 83.44 119 ARG A O 1
ATOM 901 N N . HIS A 1 120 ? -7.125 16.747 -0.798 1.00 81.50 120 HIS A N 1
ATOM 902 C CA . HIS A 1 120 ? -7.491 18.110 -0.402 1.00 81.50 120 HIS A CA 1
ATOM 903 C C . HIS A 1 120 ? -7.303 18.351 1.095 1.00 81.50 120 HIS A C 1
ATOM 905 O O . HIS A 1 120 ? -7.458 19.481 1.557 1.00 81.50 120 HIS A O 1
ATOM 911 N N . LEU A 1 121 ? -6.958 17.307 1.849 1.00 82.75 121 LEU A N 1
ATOM 912 C CA . LEU A 1 121 ? -6.809 17.389 3.288 1.00 82.75 121 LEU A CA 1
ATOM 913 C C . LEU A 1 121 ? -5.532 18.168 3.650 1.00 82.75 121 LEU A C 1
ATOM 915 O O . LEU A 1 121 ? -4.440 17.753 3.252 1.00 82.75 121 LEU A O 1
ATOM 919 N N . PRO A 1 122 ? -5.620 19.270 4.416 1.00 85.94 122 PRO A N 1
ATOM 920 C CA . PRO A 1 122 ? -4.438 20.036 4.786 1.00 85.94 122 PRO A CA 1
ATOM 921 C C . PRO A 1 122 ? -3.450 19.208 5.611 1.00 85.94 122 PRO A C 1
ATOM 923 O O . PRO A 1 122 ? -3.846 18.488 6.528 1.00 85.94 122 PRO A O 1
ATOM 926 N N . GLN A 1 123 ? -2.151 19.371 5.352 1.00 86.19 123 GLN A N 1
ATOM 927 C CA . GLN A 1 123 ? -1.108 18.581 6.017 1.00 86.19 123 GLN A CA 1
ATOM 928 C C . GLN A 1 123 ? -1.115 18.709 7.549 1.00 86.19 123 GLN A C 1
ATOM 930 O O . GLN A 1 123 ? -0.882 17.728 8.247 1.00 86.19 123 GLN A O 1
ATOM 935 N N . HIS A 1 124 ? -1.462 19.880 8.093 1.00 86.75 124 HIS A N 1
ATOM 936 C CA . HIS A 1 124 ? -1.560 20.079 9.545 1.00 86.75 124 HIS A CA 1
ATOM 937 C C . HIS A 1 124 ? -2.692 19.268 10.208 1.00 86.75 124 HIS A C 1
ATOM 939 O O . HIS A 1 124 ? -2.697 19.128 11.428 1.00 86.75 124 HIS A O 1
ATOM 945 N N . ILE A 1 125 ? -3.640 18.733 9.426 1.00 88.06 125 ILE A N 1
ATOM 946 C CA . ILE A 1 125 ? -4.719 17.852 9.900 1.00 88.06 125 ILE A CA 1
ATOM 947 C C . ILE A 1 125 ? -4.314 16.376 9.842 1.00 88.06 125 ILE A C 1
ATOM 949 O O . ILE A 1 125 ? -4.804 15.585 10.648 1.00 88.06 125 ILE A O 1
ATOM 953 N N . LEU A 1 126 ? -3.405 15.999 8.934 1.00 89.75 126 LEU A N 1
ATOM 954 C CA . LEU A 1 126 ? -2.975 14.607 8.755 1.00 89.75 126 LEU A CA 1
ATOM 955 C C . LEU A 1 126 ? -2.374 14.017 10.033 1.00 89.75 126 LEU A C 1
ATOM 957 O O . LEU A 1 126 ? -2.685 12.884 10.390 1.00 89.75 126 LEU A O 1
ATOM 961 N N . GLU A 1 127 ? -1.552 14.785 10.746 1.00 91.69 127 GLU A N 1
ATOM 962 C CA . GLU A 1 127 ? -0.889 14.313 11.963 1.00 91.69 127 GLU A CA 1
ATOM 963 C C . GLU A 1 127 ? -1.883 14.068 13.123 1.00 91.69 127 GLU A C 1
ATOM 965 O O . GLU A 1 127 ? -1.910 12.955 13.669 1.00 91.69 127 GLU A O 1
ATOM 970 N N . PRO A 1 128 ? -2.779 15.021 13.465 1.00 91.88 128 PRO A N 1
ATOM 971 C CA . PRO A 1 128 ? -3.881 14.764 14.390 1.00 91.88 128 PRO A CA 1
ATOM 972 C C . PRO A 1 128 ? -4.780 13.598 13.964 1.00 91.88 128 PRO A C 1
ATOM 974 O O . PRO A 1 128 ? -5.130 12.757 14.794 1.00 91.88 128 PRO A O 1
ATOM 977 N N . LEU A 1 129 ? -5.137 13.512 12.679 1.00 92.19 129 LEU A N 1
ATOM 978 C CA . LEU A 1 129 ? -5.964 12.419 12.170 1.00 92.19 129 LEU A CA 1
ATOM 979 C C . LEU A 1 129 ? -5.268 11.067 12.358 1.00 92.19 129 LEU A C 1
ATOM 981 O O . LEU A 1 129 ? -5.878 10.127 12.853 1.00 92.19 129 LEU A O 1
ATOM 985 N N . THR A 1 130 ? -3.980 10.977 12.038 1.00 93.81 130 THR A N 1
ATOM 986 C CA . THR A 1 130 ? -3.204 9.742 12.207 1.00 93.81 130 THR A CA 1
ATOM 987 C C . THR A 1 130 ? -3.123 9.335 13.668 1.00 93.81 130 THR A C 1
ATOM 989 O O . THR A 1 130 ? -3.336 8.171 13.993 1.00 93.81 130 THR A O 1
ATOM 992 N N . THR A 1 131 ? -2.890 10.296 14.564 1.00 94.44 131 THR A N 1
ATOM 993 C CA . THR A 1 131 ? -2.892 10.051 16.013 1.00 94.44 131 THR A CA 1
ATOM 994 C C . THR A 1 131 ? -4.244 9.519 16.480 1.00 94.44 131 THR A C 1
ATOM 996 O O . THR A 1 131 ? -4.297 8.559 17.245 1.00 94.44 131 THR A O 1
ATOM 999 N N . LEU A 1 132 ? -5.343 10.102 15.992 1.00 94.06 132 LEU A N 1
ATOM 1000 C CA . LEU A 1 132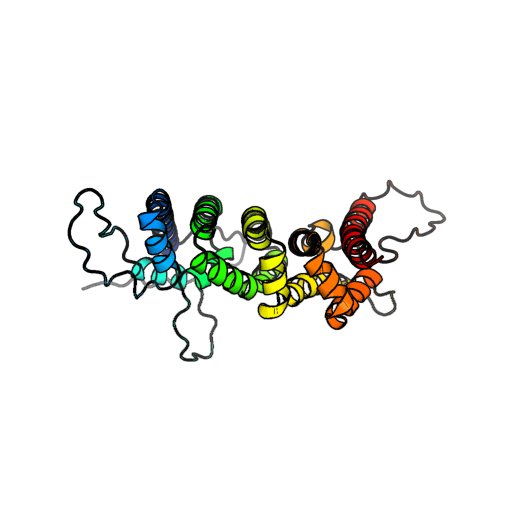 ? -6.687 9.622 16.295 1.00 94.06 132 LEU A CA 1
ATOM 1001 C C . LEU A 1 132 ? -6.881 8.177 15.818 1.00 94.06 132 LEU A C 1
ATOM 1003 O O . LEU A 1 132 ? -7.289 7.328 16.604 1.00 94.06 132 LEU A O 1
ATOM 1007 N N . LEU A 1 133 ? -6.545 7.882 14.561 1.00 95.00 133 LEU A N 1
ATOM 1008 C CA . LEU A 1 133 ? -6.684 6.539 13.995 1.00 95.00 133 LEU A CA 1
ATOM 1009 C C . LEU A 1 133 ? -5.841 5.509 14.761 1.00 95.00 133 LEU A C 1
ATOM 1011 O O . LEU A 1 133 ? -6.337 4.428 15.065 1.00 95.00 133 LEU A O 1
ATOM 1015 N N . LEU A 1 134 ? -4.612 5.860 15.157 1.00 94.75 134 LEU A N 1
ATOM 1016 C CA . LEU A 1 134 ? -3.763 5.012 16.001 1.00 94.75 134 LEU A CA 1
ATOM 1017 C C . LEU A 1 134 ? -4.406 4.720 17.362 1.00 94.75 134 LEU A C 1
ATOM 1019 O O . LEU A 1 134 ? -4.370 3.579 17.813 1.00 94.75 134 LEU A O 1
ATOM 1023 N N . LEU A 1 135 ? -5.025 5.719 18.001 1.00 93.69 135 LEU A N 1
ATOM 1024 C CA . LEU A 1 135 ? -5.745 5.522 19.264 1.00 93.69 135 LEU A CA 1
ATOM 1025 C C . LEU A 1 135 ? -6.957 4.599 19.100 1.00 93.69 135 LEU A C 1
ATOM 1027 O O . LEU A 1 135 ? -7.276 3.852 20.020 1.00 93.69 135 LEU A O 1
ATOM 1031 N N . MET A 1 136 ? -7.627 4.644 17.950 1.00 92.81 136 MET A N 1
ATOM 1032 C CA . MET A 1 136 ? -8.843 3.873 17.686 1.00 92.81 136 MET A CA 1
ATOM 1033 C C . MET A 1 136 ? -8.556 2.436 17.238 1.00 92.81 136 MET A C 1
ATOM 1035 O O . MET A 1 136 ? -9.338 1.544 17.548 1.00 92.81 136 MET A O 1
ATOM 1039 N N . ILE A 1 137 ? -7.409 2.175 16.599 1.00 94.00 137 ILE A N 1
ATOM 1040 C CA . ILE A 1 137 ? -6.955 0.824 16.202 1.00 94.00 137 ILE A CA 1
ATOM 1041 C C . ILE A 1 137 ? -6.764 -0.121 17.408 1.00 94.00 137 ILE A C 1
ATOM 1043 O O . ILE A 1 137 ? -6.684 -1.337 17.233 1.00 94.00 137 ILE A O 1
ATOM 1047 N N . TYR A 1 138 ? -6.732 0.397 18.639 1.00 91.06 138 TYR A N 1
ATOM 1048 C CA . TYR A 1 138 ? -6.763 -0.439 19.842 1.00 91.06 138 TYR A CA 1
ATOM 1049 C C . TYR A 1 138 ? -8.115 -1.131 20.075 1.00 91.06 138 TYR A C 1
ATOM 1051 O O . TYR A 1 138 ? -8.139 -2.140 20.777 1.00 91.06 138 TYR A O 1
ATOM 1059 N N . GLU A 1 139 ? -9.216 -0.635 19.497 1.00 91.50 139 GLU A N 1
ATOM 1060 C CA . GLU A 1 139 ? -10.501 -1.342 19.520 1.00 91.50 139 GLU A CA 1
ATOM 1061 C C . GLU A 1 139 ? -10.558 -2.382 18.388 1.00 91.50 139 GLU A C 1
ATOM 1063 O O . GLU A 1 139 ? -10.415 -2.010 17.217 1.00 91.50 139 GLU A O 1
ATOM 1068 N N . PRO A 1 140 ? -10.778 -3.679 18.690 1.00 90.19 140 PRO A N 1
ATOM 1069 C CA . PRO A 1 140 ? -10.703 -4.753 17.694 1.00 90.19 140 PRO A CA 1
ATOM 1070 C C . PRO A 1 140 ? -11.660 -4.584 16.508 1.00 90.19 140 PRO A C 1
ATOM 1072 O O . PRO A 1 140 ? -11.248 -4.757 15.359 1.00 90.19 140 PRO A O 1
ATOM 1075 N N . ASP A 1 141 ? -12.911 -4.198 16.775 1.00 89.38 141 ASP A N 1
ATOM 1076 C CA . ASP A 1 141 ? -13.935 -4.027 15.736 1.00 89.38 141 ASP A CA 1
ATOM 1077 C C . ASP A 1 141 ? -13.571 -2.879 14.791 1.00 89.38 141 ASP A C 1
ATOM 1079 O O . ASP A 1 141 ? -13.638 -3.020 13.567 1.00 89.38 141 ASP A O 1
ATOM 1083 N N . PHE A 1 142 ? -13.096 -1.764 15.358 1.00 92.19 142 PHE A N 1
ATOM 1084 C CA . PHE A 1 142 ? -12.606 -0.638 14.572 1.00 92.19 142 PHE A CA 1
ATOM 1085 C C . PHE A 1 142 ? -11.376 -1.029 13.758 1.00 92.19 142 PHE A C 1
ATOM 1087 O O . PHE A 1 142 ? -11.317 -0.726 12.570 1.00 92.19 142 PHE A O 1
ATOM 1094 N N . LYS A 1 143 ? -10.408 -1.735 14.357 1.00 93.12 143 LYS A N 1
ATOM 1095 C CA . LYS A 1 143 ? -9.204 -2.204 13.656 1.00 93.12 143 LYS A CA 1
ATOM 1096 C C . LYS A 1 143 ? -9.561 -3.045 12.436 1.00 93.12 143 LYS A C 1
ATOM 1098 O O . LYS A 1 143 ? -8.992 -2.823 11.366 1.00 93.12 143 LYS A O 1
ATOM 1103 N N . SER A 1 144 ? -10.489 -3.990 12.584 1.00 90.12 144 SER A N 1
ATOM 1104 C CA . SER A 1 144 ? -10.931 -4.849 11.483 1.00 90.12 144 SER A CA 1
ATOM 1105 C C . SER A 1 144 ? -11.553 -4.022 10.353 1.00 90.12 144 SER A C 1
ATOM 1107 O O . SER A 1 144 ? -11.043 -4.049 9.230 1.00 90.12 144 SER A O 1
ATOM 1109 N N . GLN A 1 145 ? -12.571 -3.207 10.652 1.00 89.69 145 GLN A N 1
ATOM 1110 C CA . GLN A 1 145 ? -13.255 -2.389 9.640 1.00 89.69 145 GLN A CA 1
ATOM 1111 C C . GLN A 1 145 ? -12.320 -1.367 8.983 1.00 89.69 145 GLN A C 1
ATOM 1113 O O . GLN A 1 145 ? -12.303 -1.228 7.759 1.00 89.69 145 GLN A O 1
ATOM 1118 N N . PHE A 1 146 ? -11.477 -0.704 9.777 1.00 93.56 146 PHE A N 1
ATOM 1119 C CA . PHE A 1 146 ? -10.460 0.219 9.284 1.00 93.56 146 PHE A CA 1
ATOM 1120 C C . PHE A 1 146 ? -9.509 -0.457 8.302 1.00 93.56 146 PHE A C 1
ATOM 1122 O O . PHE A 1 146 ? -9.228 0.099 7.242 1.00 93.56 146 PHE A O 1
ATOM 1129 N N . THR A 1 147 ? -9.043 -1.665 8.626 1.00 93.94 147 THR A N 1
ATOM 1130 C CA . THR A 1 147 ? -8.137 -2.415 7.751 1.00 93.94 147 THR A CA 1
ATOM 1131 C C . THR A 1 147 ? -8.807 -2.744 6.419 1.00 93.94 147 THR A C 1
ATOM 1133 O O . THR A 1 147 ? -8.217 -2.502 5.368 1.00 93.94 147 THR A O 1
ATOM 1136 N N . HIS A 1 148 ? -10.052 -3.227 6.436 1.00 91.19 148 HIS A N 1
ATOM 1137 C CA . HIS A 1 148 ? -10.799 -3.528 5.211 1.00 91.19 148 HIS A CA 1
ATOM 1138 C C . HIS A 1 148 ? -11.045 -2.283 4.344 1.00 91.19 148 HIS A C 1
ATOM 1140 O O . HIS A 1 148 ? -10.826 -2.319 3.126 1.00 91.19 148 HIS A O 1
ATOM 1146 N N . ASN A 1 149 ? -11.440 -1.165 4.958 1.00 91.12 149 ASN A N 1
ATOM 1147 C CA . ASN A 1 149 ? -11.671 0.084 4.232 1.00 91.12 149 ASN A CA 1
ATOM 1148 C C . ASN A 1 149 ? -10.359 0.643 3.666 1.00 91.12 149 ASN A C 1
ATOM 1150 O O . ASN A 1 149 ? -10.313 1.046 2.504 1.00 91.12 149 ASN A O 1
ATOM 1154 N N . LEU A 1 150 ? -9.266 0.600 4.435 1.00 93.25 150 LEU A N 1
ATOM 1155 C CA . LEU A 1 150 ? -7.948 1.028 3.965 1.00 93.25 150 LEU A CA 1
ATOM 1156 C C . LEU A 1 150 ? -7.503 0.223 2.739 1.00 93.25 150 LEU A C 1
ATOM 1158 O O . LEU A 1 150 ? -7.045 0.810 1.760 1.00 93.25 150 LEU A O 1
ATOM 1162 N N . LEU A 1 151 ? -7.668 -1.103 2.765 1.00 93.00 151 LEU A N 1
ATOM 1163 C CA . LEU A 1 151 ? -7.334 -1.968 1.631 1.00 93.00 151 LEU A CA 1
ATOM 1164 C C . LEU A 1 151 ? -8.174 -1.639 0.390 1.00 93.00 151 LEU A C 1
ATOM 1166 O O . LEU A 1 151 ? -7.641 -1.606 -0.719 1.00 93.00 151 LEU A O 1
ATOM 1170 N N . THR A 1 152 ? -9.452 -1.308 0.574 1.00 91.81 152 THR A N 1
ATOM 1171 C CA . THR A 1 152 ? -10.349 -0.903 -0.522 1.00 91.81 152 THR A CA 1
ATOM 1172 C C . THR A 1 152 ? -9.890 0.396 -1.195 1.00 91.81 152 THR A C 1
ATOM 1174 O O . THR A 1 152 ? -9.942 0.511 -2.420 1.00 91.81 152 THR A O 1
ATOM 1177 N N . HIS A 1 153 ? -9.373 1.356 -0.421 1.00 91.56 153 HIS A N 1
ATOM 1178 C CA . HIS A 1 153 ? -8.894 2.648 -0.938 1.00 91.56 153 HIS A CA 1
ATOM 1179 C C . HIS A 1 153 ? -7.414 2.670 -1.319 1.00 91.56 153 HIS A C 1
ATOM 1181 O O . HIS A 1 153 ? -6.933 3.674 -1.849 1.00 91.56 153 HIS A O 1
ATOM 1187 N N . TYR A 1 154 ? -6.688 1.570 -1.112 1.00 92.75 154 TYR A N 1
ATOM 1188 C CA . TYR A 1 154 ? -5.237 1.540 -1.281 1.00 92.75 154 TYR A CA 1
ATOM 1189 C C . TYR A 1 154 ? -4.806 1.883 -2.719 1.00 92.75 154 TYR A C 1
ATOM 1191 O O . TYR A 1 154 ? -3.836 2.610 -2.926 1.00 92.75 154 TYR A O 1
ATOM 1199 N N . ARG A 1 155 ? -5.574 1.456 -3.733 1.00 93.12 155 ARG A N 1
ATOM 1200 C CA . ARG A 1 155 ? -5.333 1.847 -5.136 1.00 93.12 155 ARG A CA 1
ATOM 1201 C C . ARG A 1 155 ? -5.413 3.361 -5.340 1.00 93.12 155 ARG A C 1
ATOM 1203 O O . ARG A 1 155 ? -4.580 3.932 -6.035 1.00 93.12 155 ARG A O 1
ATOM 1210 N N . GLY A 1 156 ? -6.371 4.019 -4.693 1.00 91.38 156 GLY A N 1
ATOM 1211 C CA . GLY A 1 156 ? -6.513 5.469 -4.774 1.00 91.38 156 GLY A CA 1
ATOM 1212 C C . GLY A 1 156 ? -5.282 6.207 -4.242 1.00 91.38 156 GLY A C 1
ATOM 1213 O O . GLY A 1 156 ? -4.969 7.286 -4.735 1.00 91.38 156 GLY A O 1
ATOM 1214 N N . LEU A 1 157 ? -4.552 5.629 -3.281 1.00 89.62 157 LEU A N 1
ATOM 1215 C CA . LEU A 1 157 ? -3.284 6.187 -2.799 1.00 89.62 157 LEU A CA 1
ATOM 1216 C C . LEU A 1 157 ? -2.202 6.148 -3.881 1.00 89.62 157 LEU A C 1
ATOM 1218 O O . LEU A 1 157 ? -1.462 7.118 -4.037 1.00 89.62 157 LEU A O 1
ATOM 1222 N N . LEU A 1 158 ? -2.135 5.060 -4.655 1.00 91.00 158 LEU A N 1
ATOM 1223 C CA . LEU A 1 158 ? -1.227 4.973 -5.795 1.00 91.00 158 LEU A CA 1
ATOM 1224 C C . LEU A 1 158 ? -1.561 6.041 -6.846 1.00 91.00 158 LEU A C 1
ATOM 1226 O O . LEU A 1 158 ? -0.658 6.727 -7.323 1.00 91.00 158 LEU A O 1
ATOM 1230 N N . ASP A 1 159 ? -2.844 6.237 -7.155 1.00 91.69 159 ASP A N 1
ATOM 1231 C CA . ASP A 1 159 ? -3.281 7.262 -8.111 1.00 91.69 159 ASP A CA 1
ATOM 1232 C C . ASP A 1 159 ? -2.856 8.679 -7.675 1.00 91.69 159 ASP A C 1
ATOM 1234 O O . ASP A 1 159 ? -2.475 9.502 -8.514 1.00 91.69 159 ASP A O 1
ATOM 1238 N N . LEU A 1 160 ? -2.852 8.963 -6.364 1.00 90.69 160 LEU A N 1
ATOM 1239 C CA . LEU A 1 160 ? -2.327 10.224 -5.821 1.00 90.69 160 LEU A CA 1
ATOM 1240 C C . LEU A 1 160 ? -0.820 10.365 -6.026 1.00 90.69 160 LEU A C 1
ATOM 1242 O O . LEU A 1 160 ? -0.352 11.454 -6.356 1.00 90.69 160 LEU A O 1
ATOM 1246 N N . GLY A 1 161 ? -0.064 9.288 -5.825 1.00 90.38 161 GLY A N 1
ATOM 1247 C CA . GLY A 1 161 ? 1.386 9.308 -5.994 1.00 90.38 161 GLY A CA 1
ATOM 1248 C C . GLY A 1 161 ? 1.831 9.371 -7.459 1.00 90.38 161 GLY A C 1
ATOM 1249 O O . GLY A 1 161 ? 2.868 9.959 -7.756 1.00 90.38 161 GLY A O 1
ATOM 1250 N N . LEU A 1 162 ? 1.033 8.830 -8.385 1.00 90.69 162 LEU A N 1
ATOM 1251 C CA . LEU A 1 162 ? 1.282 8.911 -9.830 1.00 90.69 162 LEU A CA 1
ATOM 1252 C C . LEU A 1 162 ? 1.013 10.308 -10.406 1.00 90.69 162 LEU A C 1
ATOM 1254 O O . LEU A 1 162 ? 1.585 10.684 -11.431 1.00 90.69 162 LEU A O 1
ATOM 1258 N N . ASN A 1 163 ? 0.147 11.093 -9.767 1.00 90.38 163 ASN A N 1
ATOM 1259 C CA . ASN A 1 163 ? -0.150 12.450 -10.198 1.00 90.38 163 ASN A CA 1
ATOM 1260 C C . ASN A 1 163 ? 0.847 13.450 -9.589 1.00 90.38 163 ASN A C 1
ATOM 1262 O O . ASN A 1 163 ? 0.823 13.729 -8.391 1.00 90.38 163 ASN A O 1
ATOM 1266 N N . ARG A 1 164 ? 1.679 14.063 -10.445 1.00 85.88 164 ARG A N 1
ATOM 1267 C CA . ARG A 1 164 ? 2.689 15.062 -10.041 1.00 85.88 164 ARG A CA 1
ATOM 1268 C C . ARG A 1 164 ? 2.115 16.214 -9.214 1.00 85.88 164 ARG A C 1
ATOM 1270 O O . ARG A 1 164 ? 2.797 16.719 -8.333 1.00 85.88 164 ARG A O 1
ATOM 1277 N N . ALA A 1 165 ? 0.867 16.619 -9.461 1.00 87.25 165 ALA A N 1
ATOM 1278 C CA . ALA A 1 165 ? 0.230 17.705 -8.714 1.00 87.25 165 ALA A CA 1
ATOM 1279 C C . ALA A 1 165 ? -0.099 17.334 -7.254 1.00 87.25 165 ALA A C 1
ATOM 1281 O O . ALA A 1 165 ? -0.364 18.220 -6.447 1.00 87.25 165 ALA A O 1
ATOM 1282 N N . THR A 1 166 ? -0.110 16.042 -6.915 1.00 88.94 166 THR A N 1
ATOM 1283 C CA . THR A 1 166 ? -0.454 15.523 -5.581 1.00 88.94 166 THR A CA 1
ATOM 1284 C C . THR A 1 166 ? 0.688 14.745 -4.929 1.00 88.94 166 THR A C 1
ATOM 1286 O O . THR A 1 166 ? 0.481 14.113 -3.895 1.00 88.94 166 THR A O 1
ATOM 1289 N N . GLN A 1 167 ? 1.902 14.811 -5.481 1.00 88.12 167 GLN A N 1
ATOM 1290 C CA . GLN A 1 167 ? 3.042 14.025 -5.010 1.00 88.12 167 GLN A CA 1
ATOM 1291 C C . GLN A 1 167 ? 3.473 14.394 -3.578 1.00 88.12 167 GLN A C 1
ATOM 1293 O O . GLN A 1 167 ? 3.694 13.500 -2.763 1.00 88.12 167 GLN A O 1
ATO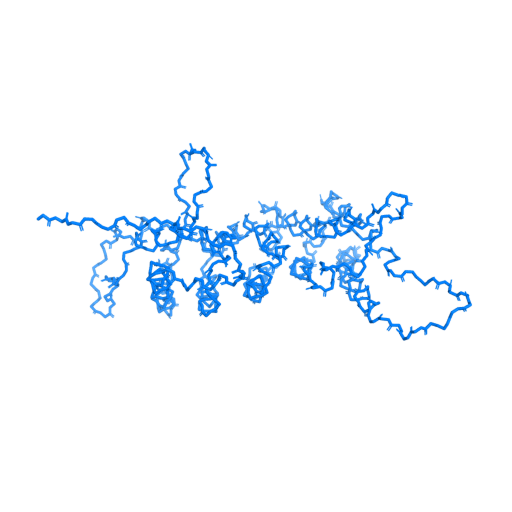M 1298 N N . ASP A 1 168 ? 3.508 15.685 -3.231 1.00 89.50 168 ASP A N 1
ATOM 1299 C CA . ASP A 1 168 ? 3.821 16.137 -1.863 1.00 89.50 168 ASP A CA 1
ATOM 1300 C C . ASP A 1 168 ? 2.763 15.674 -0.852 1.00 89.50 168 ASP A C 1
ATOM 1302 O O . ASP A 1 168 ? 3.074 15.276 0.272 1.00 89.50 168 ASP A O 1
ATOM 1306 N N . GLN A 1 169 ? 1.495 15.678 -1.271 1.00 89.94 169 GLN A N 1
ATOM 1307 C CA . GLN A 1 169 ? 0.389 15.185 -0.457 1.00 89.94 169 GLN A CA 1
ATOM 1308 C C . GLN A 1 169 ? 0.494 13.671 -0.243 1.00 89.94 169 GLN A C 1
ATOM 1310 O O . GLN A 1 169 ? 0.318 13.196 0.877 1.00 89.94 169 GLN A O 1
ATOM 1315 N N . PHE A 1 170 ? 0.832 12.914 -1.292 1.00 92.94 170 PHE A N 1
ATOM 1316 C CA . PHE A 1 170 ? 1.089 11.481 -1.187 1.00 92.94 170 PHE A CA 1
ATOM 1317 C C . PHE A 1 170 ? 2.229 11.179 -0.207 1.00 92.94 170 PHE A C 1
ATOM 1319 O O . PHE A 1 170 ? 2.071 10.292 0.624 1.00 92.94 170 PHE A O 1
ATOM 1326 N N . GLN A 1 171 ? 3.335 11.932 -0.239 1.00 91.56 171 GLN A N 1
ATOM 1327 C CA . GLN A 1 171 ? 4.447 11.748 0.703 1.00 91.56 171 GLN A CA 1
ATOM 1328 C C . GLN A 1 171 ? 4.015 11.957 2.162 1.00 91.56 171 GLN A C 1
ATOM 1330 O O . GLN A 1 171 ? 4.338 11.138 3.023 1.00 91.56 171 GLN A O 1
ATOM 1335 N N . ALA A 1 172 ? 3.230 13.001 2.440 1.00 91.50 172 ALA A N 1
ATOM 1336 C CA . ALA A 1 172 ? 2.699 13.244 3.781 1.00 91.50 172 ALA A CA 1
ATOM 1337 C C . ALA A 1 172 ? 1.762 12.111 4.247 1.00 91.50 172 ALA A C 1
ATOM 1339 O O . ALA A 1 172 ? 1.835 11.661 5.392 1.00 91.50 172 ALA A O 1
ATOM 1340 N N . ILE A 1 173 ? 0.909 11.602 3.351 1.00 92.38 173 ILE A N 1
ATOM 1341 C CA . ILE A 1 173 ? 0.021 10.468 3.642 1.00 92.38 173 ILE A CA 1
ATOM 1342 C C . ILE A 1 173 ? 0.824 9.175 3.841 1.00 92.38 173 ILE A C 1
ATOM 1344 O O . ILE A 1 173 ? 0.533 8.421 4.766 1.00 92.38 173 ILE A O 1
ATOM 1348 N N . ALA A 1 174 ? 1.851 8.921 3.028 1.00 92.12 174 ALA A N 1
ATOM 1349 C CA . ALA A 1 174 ? 2.697 7.734 3.132 1.00 92.12 174 ALA A CA 1
ATOM 1350 C C . ALA A 1 174 ? 3.365 7.635 4.515 1.00 92.12 174 ALA A C 1
ATOM 1352 O O . ALA A 1 174 ? 3.300 6.582 5.143 1.00 92.12 174 ALA A O 1
ATOM 1353 N N . GLN A 1 175 ? 3.883 8.750 5.044 1.00 91.69 175 GLN A N 1
ATOM 1354 C CA . GLN A 1 175 ? 4.448 8.818 6.402 1.00 91.69 175 GLN A CA 1
ATOM 1355 C C . GLN A 1 175 ? 3.410 8.522 7.497 1.00 91.69 175 GLN A C 1
ATOM 1357 O O . GLN A 1 175 ? 3.711 7.928 8.535 1.00 91.69 175 GLN A O 1
ATOM 1362 N N . CYS A 1 176 ? 2.161 8.935 7.284 1.00 91.62 176 CYS A N 1
ATOM 1363 C CA . CYS A 1 176 ? 1.061 8.607 8.186 1.00 91.62 176 CYS A CA 1
ATOM 1364 C C . CYS A 1 176 ? 0.742 7.109 8.150 1.00 91.62 176 CYS A C 1
ATOM 1366 O O . CYS A 1 176 ? 0.591 6.474 9.197 1.00 91.62 176 CYS A O 1
ATOM 1368 N N . LEU A 1 177 ? 0.697 6.544 6.945 1.00 93.31 177 LEU A N 1
ATOM 1369 C CA . LEU A 1 177 ? 0.410 5.136 6.719 1.00 93.31 177 LEU A CA 1
ATOM 1370 C C . LEU A 1 177 ? 1.501 4.212 7.248 1.00 93.31 177 LEU A C 1
ATOM 1372 O O . LEU A 1 177 ? 1.147 3.150 7.739 1.00 93.31 177 LEU A O 1
ATOM 1376 N N . ASP A 1 178 ? 2.777 4.608 7.236 1.00 91.88 178 ASP A N 1
ATOM 1377 C CA . ASP A 1 178 ? 3.858 3.803 7.822 1.00 91.88 178 ASP A CA 1
ATOM 1378 C C . ASP A 1 178 ? 3.554 3.434 9.282 1.00 91.88 178 ASP A C 1
ATOM 1380 O O . ASP A 1 178 ? 3.668 2.277 9.683 1.00 91.88 178 ASP A O 1
ATOM 1384 N N . ARG A 1 179 ? 3.082 4.398 10.080 1.00 93.19 179 ARG A N 1
ATOM 1385 C CA . ARG A 1 179 ? 2.718 4.156 11.486 1.00 93.19 179 ARG A CA 1
ATOM 1386 C C . ARG A 1 179 ? 1.474 3.287 11.614 1.00 93.19 179 ARG A C 1
ATOM 1388 O O . ARG A 1 179 ? 1.417 2.431 12.494 1.00 93.19 179 ARG A O 1
ATOM 1395 N N . LEU A 1 180 ? 0.480 3.514 10.757 1.00 94.69 180 LEU A N 1
ATOM 1396 C CA . LEU A 1 180 ? -0.779 2.776 10.790 1.00 94.69 180 LEU A CA 1
ATOM 1397 C C . LEU A 1 180 ? -0.567 1.319 10.375 1.00 94.69 180 LEU A C 1
ATOM 1399 O O . LEU A 1 180 ? -0.960 0.425 11.118 1.00 94.69 180 LEU A O 1
ATOM 1403 N N . THR A 1 181 ? 0.095 1.053 9.247 1.00 94.88 181 THR A N 1
ATOM 1404 C CA . THR A 1 181 ? 0.254 -0.316 8.740 1.00 94.88 181 THR A CA 1
ATOM 1405 C C . THR A 1 181 ? 1.143 -1.173 9.624 1.00 94.88 181 THR A C 1
ATOM 1407 O O . THR A 1 181 ? 0.821 -2.345 9.793 1.00 94.88 181 THR A O 1
ATOM 1410 N N . VAL A 1 182 ? 2.140 -0.591 10.309 1.00 92.75 182 VAL A N 1
ATOM 1411 C CA . VAL A 1 182 ? 2.873 -1.295 11.380 1.00 92.75 182 VAL A CA 1
ATOM 1412 C C . VAL A 1 182 ? 1.916 -1.831 12.444 1.00 92.75 182 VAL A C 1
ATOM 1414 O O . VAL A 1 182 ? 2.061 -2.972 12.866 1.00 92.75 182 VAL A O 1
ATOM 1417 N N . GLN A 1 183 ? 0.922 -1.046 12.871 1.00 94.69 183 GLN A N 1
ATOM 1418 C CA . GLN A 1 183 ? -0.045 -1.488 13.883 1.00 94.69 183 GLN A CA 1
ATOM 1419 C C . GLN A 1 183 ? -1.092 -2.458 13.325 1.00 94.69 183 GLN A C 1
ATOM 1421 O O . GLN A 1 183 ? -1.564 -3.347 14.043 1.00 94.69 183 GLN A O 1
ATOM 1426 N N . LEU A 1 184 ? -1.466 -2.312 12.052 1.00 94.62 184 LEU A N 1
ATOM 1427 C CA . LEU A 1 184 ? -2.428 -3.206 11.408 1.00 94.62 184 LEU A CA 1
ATOM 1428 C C . LEU A 1 184 ? -1.843 -4.596 11.159 1.00 94.62 184 LEU A C 1
ATOM 1430 O O . LEU A 1 184 ? -2.503 -5.588 11.463 1.00 94.62 184 LEU A O 1
ATOM 1434 N N . PHE A 1 185 ? -0.600 -4.662 10.687 1.00 94.31 185 PHE A N 1
ATOM 1435 C CA . PHE A 1 185 ? 0.085 -5.897 10.297 1.00 94.31 185 PHE A CA 1
ATOM 1436 C C . PHE A 1 185 ? 1.094 -6.366 11.355 1.00 94.31 185 PHE A C 1
ATOM 1438 O O . PHE A 1 185 ? 2.085 -7.020 11.039 1.00 94.31 185 PHE A O 1
ATOM 1445 N N . ASN A 1 186 ? 0.871 -6.026 12.629 1.00 91.62 186 ASN A N 1
ATOM 1446 C CA . ASN A 1 186 ? 1.801 -6.363 13.710 1.00 91.62 186 ASN A CA 1
ATOM 1447 C C . ASN A 1 186 ? 1.816 -7.856 14.079 1.00 91.62 186 ASN A C 1
ATOM 1449 O O . ASN A 1 186 ? 2.842 -8.359 14.530 1.00 91.62 186 ASN A O 1
ATOM 1453 N N . SER A 1 187 ? 0.693 -8.558 13.913 1.00 93.31 187 SER A N 1
ATOM 1454 C CA . SER A 1 187 ? 0.535 -9.959 14.314 1.00 93.31 187 SER A CA 1
ATOM 1455 C C . SER A 1 187 ? 0.621 -10.898 13.105 1.00 93.31 187 SER A C 1
ATOM 1457 O O . SER A 1 187 ? -0.097 -10.661 12.124 1.00 93.31 187 SER A O 1
ATOM 1459 N N . PRO A 1 188 ? 1.418 -11.985 13.170 1.00 94.81 188 PRO A N 1
ATOM 1460 C CA . PRO A 1 188 ? 1.471 -12.995 12.117 1.00 94.81 188 PRO A CA 1
ATOM 1461 C C . PRO A 1 188 ? 0.095 -13.585 11.786 1.00 94.81 188 PRO A C 1
ATOM 1463 O O . PRO A 1 188 ? -0.260 -13.676 10.613 1.00 94.81 188 PRO A O 1
ATOM 1466 N N . ASP A 1 189 ? -0.704 -13.921 12.804 1.00 94.06 189 ASP A N 1
ATOM 1467 C CA . ASP A 1 189 ? -2.000 -14.590 12.621 1.00 94.06 189 ASP A CA 1
ATOM 1468 C C . ASP A 1 189 ? -3.029 -13.664 11.971 1.00 94.06 189 ASP A C 1
ATOM 1470 O O . ASP A 1 189 ? -3.703 -14.039 11.012 1.00 94.06 189 ASP A O 1
ATOM 1474 N N . THR A 1 190 ? -3.114 -12.415 12.444 1.00 92.62 190 THR A N 1
ATOM 1475 C CA . THR A 1 190 ? -4.007 -11.408 11.855 1.00 92.62 190 THR A CA 1
ATOM 1476 C C . THR A 1 190 ? -3.602 -11.098 10.419 1.00 92.62 190 THR A C 1
ATOM 1478 O O . THR A 1 190 ? -4.454 -11.012 9.539 1.00 92.62 190 THR A O 1
ATOM 1481 N N . THR A 1 191 ? -2.302 -10.966 10.158 1.00 96.19 191 THR A N 1
ATOM 1482 C CA . THR A 1 191 ? -1.806 -10.669 8.811 1.00 96.19 191 THR A CA 1
ATOM 1483 C C . THR A 1 191 ? -2.049 -11.839 7.856 1.00 96.19 191 THR A C 1
ATOM 1485 O O . THR A 1 191 ? -2.432 -11.621 6.707 1.00 96.19 191 THR A O 1
ATOM 1488 N N . LEU A 1 192 ? -1.908 -13.082 8.329 1.00 96.62 192 LEU A N 1
ATOM 1489 C CA . LEU A 1 192 ? -2.254 -14.273 7.555 1.00 96.62 192 LEU A CA 1
ATOM 1490 C C . LEU A 1 192 ? -3.753 -14.339 7.248 1.00 96.62 192 LEU A C 1
ATOM 1492 O O . LEU A 1 192 ? -4.115 -14.617 6.106 1.00 96.62 192 LEU A O 1
ATOM 1496 N N . ALA A 1 193 ? -4.616 -14.040 8.221 1.00 95.25 193 ALA A N 1
ATOM 1497 C CA . ALA A 1 193 ? -6.058 -13.965 7.994 1.00 95.25 193 ALA A CA 1
ATOM 1498 C C . ALA A 1 193 ? -6.399 -12.902 6.936 1.00 95.25 193 ALA A C 1
ATOM 1500 O O . ALA A 1 193 ? -7.120 -13.179 5.986 1.00 95.25 193 ALA A O 1
ATOM 1501 N N . LEU A 1 194 ? -5.788 -11.714 6.998 1.00 95.38 194 LEU A N 1
ATOM 1502 C CA . LEU A 1 194 ? -5.967 -10.676 5.972 1.00 95.38 194 LEU A CA 1
ATOM 1503 C C . LEU A 1 194 ? -5.463 -11.119 4.584 1.00 95.38 194 LEU A C 1
ATOM 1505 O O . LEU A 1 194 ? -6.076 -10.794 3.564 1.00 95.38 194 LEU A O 1
ATOM 1509 N N . ALA A 1 195 ? -4.364 -11.876 4.527 1.00 95.81 195 ALA A N 1
ATOM 1510 C CA . ALA A 1 195 ? -3.844 -12.454 3.287 1.00 95.81 195 ALA A CA 1
ATOM 1511 C C . ALA A 1 195 ? -4.786 -13.502 2.673 1.00 95.81 195 ALA A C 1
ATOM 1513 O O . ALA A 1 195 ? -4.873 -13.585 1.445 1.00 95.81 195 ALA A O 1
ATOM 1514 N N . LYS A 1 196 ? -5.494 -14.274 3.504 1.00 95.00 196 LYS A N 1
ATOM 1515 C CA . LYS A 1 196 ? -6.454 -15.299 3.072 1.00 95.00 196 LYS A CA 1
ATOM 1516 C C . LYS A 1 196 ? -7.822 -14.713 2.727 1.00 95.00 196 LYS A C 1
ATOM 1518 O O . LYS A 1 196 ? -8.345 -14.981 1.649 1.00 95.00 196 LYS A O 1
ATOM 1523 N N . ASP A 1 197 ? -8.341 -13.845 3.587 1.00 92.38 197 ASP A N 1
ATOM 1524 C CA . ASP A 1 197 ? -9.755 -13.464 3.585 1.00 92.38 197 ASP A CA 1
ATOM 1525 C C . ASP A 1 197 ? -10.000 -12.066 2.999 1.00 92.38 197 ASP A C 1
ATOM 1527 O O . ASP A 1 197 ? -11.111 -11.743 2.587 1.00 92.38 197 ASP A O 1
ATOM 1531 N N . SER A 1 198 ? -8.969 -11.213 2.949 1.00 90.44 198 SER A N 1
ATOM 1532 C CA . SER A 1 198 ? -9.113 -9.776 2.637 1.00 90.44 198 SER A CA 1
ATOM 1533 C C . SER A 1 198 ? -8.313 -9.315 1.424 1.00 90.44 198 SER A C 1
ATOM 1535 O O . SER A 1 198 ? -8.149 -8.112 1.221 1.00 90.44 198 SER A O 1
ATOM 1537 N N . ARG A 1 199 ? -7.803 -10.252 0.611 1.00 93.31 199 ARG A N 1
ATOM 1538 C CA . ARG A 1 199 ? -7.024 -9.962 -0.610 1.00 93.31 199 ARG A CA 1
ATOM 1539 C C . ARG A 1 199 ? -5.815 -9.045 -0.359 1.00 93.31 199 ARG A C 1
ATOM 1541 O O . ARG A 1 199 ? -5.392 -8.317 -1.256 1.00 93.31 199 ARG A O 1
ATOM 1548 N N . LEU A 1 200 ? -5.254 -9.071 0.856 1.00 96.31 200 LEU A N 1
ATOM 1549 C CA . LEU A 1 200 ? -4.136 -8.206 1.251 1.00 96.31 200 LEU A CA 1
ATOM 1550 C C . LEU A 1 200 ? -2.951 -8.355 0.287 1.00 96.31 200 LEU A C 1
ATOM 1552 O O . LEU A 1 200 ? -2.446 -7.361 -0.231 1.00 96.31 200 LEU A O 1
ATOM 1556 N N . LEU A 1 201 ? -2.535 -9.595 0.008 1.00 96.44 201 LEU A N 1
ATOM 1557 C CA . LEU A 1 201 ? -1.413 -9.860 -0.895 1.00 96.44 201 LEU A CA 1
ATOM 1558 C C . LEU A 1 201 ? -1.729 -9.465 -2.340 1.00 96.44 201 LEU A C 1
ATOM 1560 O O . LEU A 1 201 ? -0.866 -8.903 -3.007 1.00 96.44 201 LEU A O 1
ATOM 1564 N N . ASP A 1 202 ? -2.955 -9.706 -2.809 1.00 96.69 202 ASP A N 1
ATOM 1565 C CA . ASP A 1 202 ? -3.399 -9.321 -4.150 1.00 96.69 202 ASP A CA 1
ATOM 1566 C C . ASP A 1 202 ? -3.252 -7.816 -4.377 1.00 96.69 202 ASP A C 1
ATOM 1568 O O . ASP A 1 202 ? -2.766 -7.386 -5.421 1.00 96.69 202 ASP A O 1
ATOM 1572 N N . ILE A 1 203 ? -3.660 -7.020 -3.387 1.00 96.38 203 ILE A N 1
ATOM 1573 C CA . ILE A 1 203 ? -3.601 -5.561 -3.452 1.00 96.38 203 ILE A CA 1
ATOM 1574 C C . ILE A 1 203 ? -2.146 -5.101 -3.398 1.00 96.38 203 ILE A C 1
ATOM 1576 O O . ILE A 1 203 ? -1.709 -4.359 -4.274 1.00 96.38 203 ILE A O 1
ATOM 1580 N N . LEU A 1 204 ? -1.374 -5.554 -2.408 1.00 96.38 204 LEU A N 1
ATOM 1581 C CA . LEU A 1 204 ? -0.012 -5.059 -2.205 1.00 96.38 204 LEU A CA 1
ATOM 1582 C C . LEU A 1 204 ? 0.944 -5.481 -3.335 1.00 96.38 204 LEU A C 1
ATOM 1584 O O . LEU A 1 204 ? 1.648 -4.635 -3.890 1.00 96.38 204 LEU A O 1
ATOM 1588 N N . ILE A 1 205 ? 0.942 -6.763 -3.719 1.00 97.25 205 ILE A N 1
ATOM 1589 C CA . ILE A 1 205 ? 1.786 -7.277 -4.811 1.00 97.25 205 ILE A CA 1
ATOM 1590 C C . ILE A 1 205 ? 1.281 -6.757 -6.156 1.00 97.25 205 ILE A C 1
ATOM 1592 O O . ILE A 1 205 ? 2.090 -6.358 -6.991 1.00 97.25 205 ILE A O 1
ATOM 1596 N N . GLY A 1 206 ? -0.039 -6.715 -6.359 1.00 97.00 206 GLY A N 1
ATOM 1597 C CA . GLY A 1 206 ? -0.640 -6.208 -7.590 1.00 97.00 206 GLY A CA 1
ATOM 1598 C C . GLY A 1 206 ? -0.288 -4.745 -7.848 1.00 97.00 206 GLY A C 1
ATOM 1599 O O . GLY A 1 206 ? 0.160 -4.417 -8.943 1.00 97.00 206 GLY A O 1
ATOM 1600 N N . LEU A 1 207 ? -0.407 -3.880 -6.836 1.00 96.31 207 LEU A N 1
ATOM 1601 C CA . LEU A 1 207 ? -0.058 -2.463 -6.969 1.00 96.31 207 LEU A CA 1
ATOM 1602 C C . LEU A 1 207 ? 1.450 -2.253 -7.139 1.00 96.31 207 LEU A C 1
ATOM 1604 O O . LEU A 1 207 ? 1.851 -1.422 -7.951 1.00 96.31 207 LEU A O 1
ATOM 1608 N N . LEU A 1 208 ? 2.296 -3.011 -6.428 1.00 96.75 208 LEU A N 1
ATOM 1609 C CA . LEU A 1 208 ? 3.746 -2.968 -6.644 1.00 96.75 208 LEU A CA 1
ATOM 1610 C C . LEU A 1 208 ? 4.097 -3.350 -8.089 1.00 96.75 208 LEU A C 1
ATOM 1612 O O . LEU A 1 208 ? 4.845 -2.631 -8.753 1.00 96.75 208 LEU A O 1
ATOM 1616 N N . ALA A 1 209 ? 3.531 -4.450 -8.586 1.00 96.38 209 ALA A N 1
ATOM 1617 C CA . ALA A 1 209 ? 3.732 -4.903 -9.955 1.00 96.38 209 ALA A CA 1
ATOM 1618 C C . ALA A 1 209 ? 3.226 -3.874 -10.972 1.00 96.38 209 ALA A C 1
ATOM 1620 O O . ALA A 1 209 ? 3.917 -3.613 -11.950 1.00 96.38 209 ALA A O 1
ATOM 1621 N N . GLU A 1 210 ? 2.072 -3.251 -10.728 1.00 95.62 210 GLU A N 1
ATOM 1622 C CA . GLU A 1 210 ? 1.504 -2.208 -11.585 1.00 95.62 210 GLU A CA 1
ATOM 1623 C C . GLU A 1 210 ? 2.412 -0.977 -11.681 1.00 95.62 210 GLU A C 1
ATOM 1625 O O . GLU A 1 210 ? 2.654 -0.488 -12.785 1.00 95.62 210 GLU A O 1
ATOM 1630 N N . VAL A 1 211 ? 2.968 -0.504 -10.558 1.00 94.75 211 VAL A N 1
ATOM 1631 C CA . VAL A 1 211 ? 3.907 0.633 -10.554 1.00 94.75 211 VAL A CA 1
ATOM 1632 C C . VAL A 1 211 ? 5.125 0.337 -11.420 1.00 94.75 211 VAL A C 1
ATOM 1634 O O . VAL A 1 211 ? 5.527 1.175 -12.225 1.00 94.75 211 VAL A O 1
ATOM 1637 N N . ILE A 1 212 ? 5.712 -0.851 -11.263 1.00 94.88 212 ILE A N 1
ATOM 1638 C CA . ILE A 1 212 ? 6.895 -1.256 -12.025 1.00 94.88 212 ILE A CA 1
ATOM 1639 C C . ILE A 1 212 ? 6.544 -1.464 -13.501 1.00 94.88 212 ILE A C 1
ATOM 1641 O O . ILE A 1 212 ? 7.241 -0.956 -14.379 1.00 94.88 212 ILE A O 1
ATOM 1645 N N . GLN A 1 213 ? 5.435 -2.148 -13.785 1.00 93.25 213 GLN A N 1
ATOM 1646 C CA . GLN A 1 213 ? 4.981 -2.422 -15.145 1.00 93.25 213 GLN A CA 1
ATOM 1647 C C . GLN A 1 213 ? 4.681 -1.133 -15.910 1.00 93.25 213 GLN A C 1
ATOM 1649 O O . GLN A 1 213 ? 5.000 -1.042 -17.091 1.00 93.25 213 GLN A O 1
ATOM 1654 N N . ARG A 1 214 ? 4.152 -0.111 -15.232 1.00 92.69 214 ARG A N 1
ATOM 1655 C CA . ARG A 1 214 ? 3.940 1.208 -15.824 1.00 92.69 214 ARG A CA 1
ATOM 1656 C C . ARG A 1 214 ? 5.238 1.828 -16.338 1.00 92.69 214 ARG A C 1
ATOM 1658 O O . ARG A 1 214 ? 5.247 2.365 -17.439 1.00 92.69 214 ARG A O 1
ATOM 1665 N N . VAL A 1 215 ? 6.331 1.710 -15.582 1.00 92.12 215 VAL A N 1
ATOM 1666 C CA . VAL A 1 215 ? 7.652 2.178 -16.035 1.00 92.12 215 VAL A CA 1
ATOM 1667 C C . VAL A 1 215 ? 8.118 1.388 -17.251 1.00 92.12 215 VAL A C 1
ATOM 1669 O O . VAL A 1 215 ? 8.577 1.971 -18.226 1.00 92.12 215 VAL A O 1
ATOM 1672 N N . VAL A 1 216 ? 7.965 0.063 -17.219 1.00 91.06 216 VAL A N 1
ATOM 1673 C CA . VAL A 1 216 ? 8.322 -0.792 -18.357 1.00 91.06 216 VAL A CA 1
ATOM 1674 C C . VAL A 1 216 ? 7.543 -0.377 -19.606 1.00 91.06 216 VAL A C 1
ATOM 1676 O O . VAL A 1 216 ? 8.140 -0.201 -20.664 1.00 91.06 216 VAL A O 1
ATOM 1679 N N . ASP A 1 217 ? 6.229 -0.191 -19.502 1.00 89.19 217 ASP A N 1
ATOM 1680 C CA . ASP A 1 217 ? 5.375 0.116 -20.651 1.00 89.19 217 ASP A CA 1
ATOM 1681 C C . ASP A 1 217 ? 5.610 1.532 -21.203 1.00 89.19 217 ASP A C 1
ATOM 1683 O O . ASP A 1 217 ? 5.599 1.711 -22.420 1.00 89.19 217 ASP A O 1
ATOM 1687 N N . GLU A 1 218 ? 5.886 2.521 -20.345 1.00 87.75 218 GLU A N 1
ATOM 1688 C CA . GLU A 1 218 ? 6.217 3.894 -20.762 1.00 87.75 218 GLU A CA 1
ATOM 1689 C C . GLU A 1 218 ? 7.616 3.988 -21.417 1.00 87.75 218 GLU A C 1
ATOM 1691 O O . GLU A 1 218 ? 7.829 4.840 -22.282 1.00 87.75 218 GLU A O 1
ATOM 1696 N N . CYS A 1 219 ? 8.551 3.091 -21.072 1.00 76.69 219 CYS A N 1
ATOM 1697 C CA . CYS A 1 219 ? 9.937 3.103 -21.566 1.00 76.69 219 CYS A CA 1
ATOM 1698 C C . CYS A 1 219 ? 10.230 2.102 -22.698 1.00 76.69 219 CYS A C 1
ATOM 1700 O O . CYS A 1 219 ? 11.261 2.216 -23.368 1.00 76.69 219 CYS A O 1
ATOM 1702 N N . THR A 1 220 ? 9.354 1.122 -22.947 1.00 68.12 220 THR A N 1
ATOM 1703 C CA . THR A 1 220 ? 9.548 0.145 -24.032 1.00 68.12 220 THR A CA 1
ATOM 1704 C C . THR A 1 220 ? 9.217 0.792 -25.383 1.00 68.12 220 THR A C 1
ATOM 1706 O O . THR A 1 220 ? 8.127 0.628 -25.930 1.00 68.12 220 THR A O 1
ATOM 1709 N N . HIS A 1 221 ? 10.169 1.520 -25.967 1.00 56.47 221 HIS A N 1
ATOM 1710 C CA . HIS A 1 221 ? 10.107 1.859 -27.388 1.00 56.47 221 HIS A CA 1
ATOM 1711 C C . HIS A 1 221 ? 10.294 0.592 -28.241 1.00 56.47 221 HIS A C 1
ATOM 1713 O O . HIS A 1 221 ? 11.014 -0.334 -27.861 1.00 56.47 221 HIS A O 1
ATOM 1719 N N . GLN A 1 222 ? 9.607 0.545 -29.387 1.00 43.12 222 GLN A N 1
ATOM 1720 C CA . GLN A 1 222 ? 9.511 -0.610 -30.288 1.00 43.12 222 GLN A CA 1
ATOM 1721 C C . GLN A 1 222 ? 10.872 -1.306 -30.500 1.00 43.12 222 GLN A C 1
ATOM 1723 O O . GLN A 1 222 ? 11.752 -0.771 -31.167 1.00 43.12 222 GLN A O 1
ATOM 1728 N N . GLY A 1 223 ? 11.029 -2.509 -29.933 1.00 52.12 223 GLY A N 1
ATOM 1729 C CA . GLY A 1 223 ? 12.187 -3.391 -30.142 1.00 52.12 223 GLY A CA 1
ATOM 1730 C C . GLY A 1 223 ? 13.212 -3.475 -29.001 1.00 52.12 223 GLY A C 1
ATOM 1731 O O . GLY A 1 223 ? 14.103 -4.319 -29.081 1.00 52.12 223 GLY A O 1
ATOM 1732 N N . ALA A 1 224 ? 13.103 -2.667 -27.940 1.00 58.97 224 ALA A N 1
ATOM 1733 C CA . ALA A 1 224 ? 13.978 -2.775 -26.767 1.00 58.97 224 ALA A CA 1
ATOM 1734 C C . ALA A 1 224 ? 13.527 -3.887 -25.796 1.00 58.97 224 ALA A C 1
ATOM 1736 O O . ALA A 1 224 ? 12.347 -4.239 -25.728 1.00 58.97 224 ALA A O 1
ATOM 1737 N N . ALA A 1 225 ? 14.473 -4.445 -25.031 1.00 63.31 225 ALA A N 1
ATOM 1738 C CA . ALA A 1 225 ? 14.167 -5.378 -23.947 1.00 63.31 225 ALA A CA 1
ATOM 1739 C C . ALA A 1 225 ? 13.222 -4.716 -22.924 1.00 63.31 225 ALA A C 1
ATOM 1741 O O . ALA A 1 225 ? 13.395 -3.541 -22.605 1.00 63.31 225 ALA A O 1
ATOM 1742 N N . ARG A 1 226 ? 12.238 -5.467 -22.402 1.00 78.94 226 ARG A N 1
ATOM 1743 C CA . ARG A 1 226 ? 11.253 -4.997 -21.403 1.00 78.94 226 ARG A CA 1
ATOM 1744 C C . ARG A 1 226 ? 11.892 -4.850 -20.015 1.00 78.94 226 ARG A C 1
ATOM 1746 O O . ARG A 1 226 ? 11.571 -5.599 -19.095 1.00 78.94 226 ARG A O 1
ATOM 1753 N N . VAL A 1 227 ? 12.833 -3.919 -19.904 1.00 84.69 227 VAL A N 1
ATOM 1754 C CA . VAL A 1 227 ? 13.608 -3.619 -18.697 1.00 84.69 227 VAL A CA 1
ATOM 1755 C C . VAL A 1 227 ? 13.194 -2.252 -18.164 1.00 84.69 227 VAL A C 1
ATOM 1757 O O . VAL A 1 227 ? 12.880 -1.342 -18.931 1.00 84.69 227 VAL A O 1
ATOM 1760 N N . VAL A 1 228 ? 13.189 -2.107 -16.842 1.00 88.69 228 VAL A N 1
ATOM 1761 C CA . VAL A 1 228 ? 12.903 -0.837 -16.169 1.00 88.69 228 VAL A CA 1
ATOM 1762 C C . VAL A 1 228 ? 13.987 0.205 -16.464 1.00 88.69 228 VAL A C 1
ATOM 1764 O O . VAL A 1 228 ? 15.171 -0.015 -16.199 1.00 88.69 228 VAL A O 1
ATOM 1767 N N . ASP A 1 229 ? 13.572 1.378 -16.946 1.00 88.75 229 ASP A N 1
ATOM 1768 C CA . ASP A 1 229 ? 14.434 2.559 -16.996 1.00 88.75 229 ASP A CA 1
ATOM 1769 C C . ASP A 1 229 ? 14.514 3.208 -15.609 1.00 88.75 229 ASP A C 1
ATOM 1771 O O . ASP A 1 229 ? 13.554 3.778 -15.087 1.00 88.75 229 ASP A O 1
ATOM 1775 N N . VAL A 1 230 ? 15.697 3.147 -15.007 1.00 89.62 230 VAL A N 1
ATOM 1776 C CA . VAL A 1 230 ? 15.958 3.696 -13.670 1.00 89.62 230 VAL A CA 1
ATOM 1777 C C . VAL A 1 230 ? 16.007 5.224 -13.633 1.00 89.62 230 VAL A C 1
ATOM 1779 O O . VAL A 1 230 ? 15.957 5.813 -12.553 1.00 89.62 230 VAL A O 1
ATOM 1782 N N . SER A 1 231 ? 16.068 5.874 -14.798 1.00 88.31 231 SER A N 1
ATOM 1783 C CA . SER A 1 231 ? 15.970 7.332 -14.931 1.00 88.31 231 SER A CA 1
ATOM 1784 C C . SER A 1 231 ? 14.520 7.819 -14.893 1.00 88.31 231 SER A C 1
ATOM 1786 O O . SER A 1 231 ? 14.279 9.024 -14.779 1.00 88.31 231 SER A O 1
ATOM 1788 N N . HIS A 1 232 ? 13.553 6.899 -14.977 1.00 90.81 232 HIS A N 1
ATOM 1789 C CA . HIS A 1 232 ? 12.136 7.223 -14.977 1.00 90.81 232 HIS A CA 1
ATOM 1790 C C . HIS A 1 232 ? 11.697 7.881 -13.661 1.00 90.81 232 HIS A C 1
ATOM 1792 O O . HIS A 1 232 ? 12.135 7.495 -12.573 1.00 90.81 232 HIS A O 1
ATOM 1798 N N . GLU A 1 233 ? 10.777 8.849 -13.737 1.00 90.25 233 GLU A N 1
ATOM 1799 C CA . GLU A 1 233 ? 10.345 9.649 -12.579 1.00 90.25 233 GLU A CA 1
ATOM 1800 C C . GLU A 1 233 ? 9.816 8.783 -11.431 1.00 90.25 233 GLU A C 1
ATOM 1802 O O . GLU A 1 233 ? 10.132 9.033 -10.272 1.00 90.25 233 GLU A O 1
ATOM 1807 N N . ILE A 1 234 ? 9.045 7.738 -11.744 1.00 91.94 234 ILE A N 1
ATOM 1808 C CA . ILE A 1 234 ? 8.483 6.802 -10.755 1.00 91.94 234 ILE A CA 1
ATOM 1809 C C . ILE A 1 234 ? 9.592 6.122 -9.938 1.00 91.94 234 ILE A C 1
ATOM 1811 O O . ILE A 1 234 ? 9.457 5.958 -8.723 1.00 91.94 234 ILE A O 1
ATOM 1815 N N . ILE A 1 235 ? 10.698 5.754 -10.592 1.00 93.31 235 ILE A N 1
ATOM 1816 C CA . ILE A 1 235 ? 11.834 5.104 -9.937 1.00 93.31 235 ILE A CA 1
ATOM 1817 C C . ILE A 1 235 ? 12.634 6.136 -9.139 1.00 93.31 235 ILE A C 1
ATOM 1819 O O . ILE A 1 235 ? 12.895 5.941 -7.952 1.00 93.31 235 ILE A O 1
ATOM 1823 N N . ARG A 1 236 ? 12.946 7.282 -9.753 1.00 90.88 236 ARG A N 1
ATOM 1824 C CA . ARG A 1 236 ? 13.716 8.362 -9.123 1.00 90.88 236 ARG A CA 1
ATOM 1825 C C . ARG A 1 236 ? 13.039 8.922 -7.870 1.00 90.88 236 ARG A C 1
ATOM 1827 O O . ARG A 1 236 ? 13.701 9.146 -6.858 1.00 90.88 236 ARG A O 1
ATOM 1834 N N . SER A 1 237 ? 11.722 9.115 -7.929 1.00 89.00 237 SER A N 1
ATOM 1835 C CA . SER A 1 237 ? 10.892 9.593 -6.814 1.00 89.00 237 SER A CA 1
ATOM 1836 C C . SER A 1 237 ? 10.573 8.517 -5.774 1.00 89.00 237 SER A C 1
ATOM 1838 O O . SER A 1 237 ? 9.964 8.826 -4.749 1.00 89.00 237 SER A O 1
ATOM 1840 N N . LYS A 1 238 ? 10.989 7.265 -6.015 1.00 92.06 238 LYS A N 1
ATOM 1841 C CA . LYS A 1 238 ? 10.741 6.111 -5.143 1.00 92.06 238 LYS A CA 1
ATOM 1842 C C . LYS A 1 238 ? 9.259 5.876 -4.864 1.00 92.06 238 LYS A C 1
ATOM 1844 O O . LYS A 1 238 ? 8.905 5.422 -3.777 1.00 92.06 238 LYS A O 1
ATOM 1849 N N . LEU A 1 239 ? 8.390 6.144 -5.839 1.00 92.12 239 LEU A N 1
ATOM 1850 C CA . LEU A 1 239 ? 6.949 5.955 -5.673 1.00 92.12 239 LEU A CA 1
ATOM 1851 C C . LEU A 1 239 ? 6.609 4.506 -5.276 1.00 92.12 239 LEU A C 1
ATOM 1853 O O . LEU A 1 239 ? 5.741 4.285 -4.439 1.00 92.12 239 LEU A O 1
ATOM 1857 N N . TYR A 1 240 ? 7.361 3.528 -5.789 1.00 93.00 240 TYR A N 1
ATOM 1858 C CA . TYR A 1 240 ? 7.252 2.110 -5.423 1.00 93.00 240 TYR A CA 1
ATOM 1859 C C . TYR A 1 240 ? 7.511 1.818 -3.932 1.00 93.00 240 TYR A C 1
ATOM 1861 O O . TYR A 1 240 ? 7.101 0.770 -3.434 1.00 93.00 240 TYR A O 1
ATOM 1869 N N . GLY A 1 241 ? 8.195 2.717 -3.215 1.00 93.12 241 GLY A N 1
ATOM 1870 C CA . GLY A 1 241 ? 8.710 2.485 -1.867 1.00 93.12 241 GLY A CA 1
ATOM 1871 C C . GLY A 1 241 ? 7.628 2.172 -0.838 1.00 93.12 241 GLY A C 1
ATOM 1872 O O . GLY A 1 241 ? 7.838 1.300 0.001 1.00 93.12 241 GLY A O 1
ATOM 1873 N N . ARG A 1 242 ? 6.456 2.813 -0.934 1.00 92.38 242 ARG A N 1
ATOM 1874 C CA . ARG A 1 242 ? 5.350 2.584 0.008 1.00 92.38 242 ARG A CA 1
ATOM 1875 C C . ARG A 1 242 ? 4.783 1.166 -0.106 1.00 92.38 242 ARG A C 1
ATOM 1877 O O . ARG A 1 242 ? 4.730 0.442 0.883 1.00 92.38 242 ARG A O 1
ATOM 1884 N N . MET A 1 243 ? 4.425 0.759 -1.323 1.00 93.00 243 MET A N 1
ATOM 1885 C CA . MET A 1 243 ? 3.875 -0.571 -1.606 1.00 93.00 243 MET A CA 1
ATOM 1886 C C . MET A 1 243 ? 4.894 -1.652 -1.256 1.00 93.00 243 MET A C 1
ATOM 1888 O O . MET A 1 243 ? 4.570 -2.617 -0.571 1.00 93.00 243 MET A O 1
ATOM 1892 N N . LEU A 1 244 ? 6.148 -1.455 -1.663 1.00 94.69 244 LEU A N 1
ATOM 1893 C CA . LEU A 1 244 ? 7.242 -2.353 -1.320 1.00 94.69 244 LEU A CA 1
ATOM 1894 C C . LEU A 1 244 ? 7.441 -2.469 0.205 1.00 94.69 244 LEU A C 1
ATOM 1896 O O . LEU A 1 244 ? 7.668 -3.570 0.703 1.00 94.69 244 LEU A O 1
ATOM 1900 N N . GLY A 1 245 ? 7.358 -1.361 0.946 1.00 93.69 245 GLY A N 1
ATOM 1901 C CA . GLY A 1 245 ? 7.468 -1.350 2.406 1.00 93.69 245 GLY A CA 1
ATOM 1902 C C . GLY A 1 245 ? 6.388 -2.194 3.084 1.00 93.69 245 GLY A C 1
ATOM 1903 O O . GLY A 1 245 ? 6.700 -2.993 3.966 1.00 93.69 245 GLY A O 1
ATOM 1904 N N . ASP A 1 246 ? 5.142 -2.095 2.622 1.00 95.06 246 ASP A N 1
ATOM 1905 C CA . ASP A 1 246 ? 4.046 -2.904 3.163 1.00 95.06 246 ASP A CA 1
ATOM 1906 C C . ASP A 1 246 ? 4.138 -4.377 2.753 1.00 95.06 246 ASP A C 1
ATOM 1908 O O . ASP A 1 246 ? 3.934 -5.249 3.598 1.00 95.06 246 ASP A O 1
ATOM 1912 N N . VAL A 1 247 ? 4.519 -4.679 1.504 1.00 96.00 247 VAL A N 1
ATOM 1913 C CA . VAL A 1 247 ? 4.803 -6.064 1.079 1.00 96.00 247 VAL A CA 1
ATOM 1914 C C . VAL A 1 247 ? 5.885 -6.670 1.974 1.00 96.00 247 VAL A C 1
ATOM 1916 O O . VAL A 1 247 ? 5.714 -7.772 2.489 1.00 96.00 247 VAL A O 1
ATOM 1919 N N . ARG A 1 248 ? 6.973 -5.930 2.221 1.00 94.75 248 ARG A N 1
ATOM 1920 C CA . ARG A 1 248 ? 8.069 -6.356 3.100 1.00 94.75 248 ARG A CA 1
ATOM 1921 C C . ARG A 1 248 ? 7.583 -6.655 4.513 1.00 94.75 248 ARG A C 1
ATOM 1923 O O . ARG A 1 248 ? 7.914 -7.701 5.066 1.00 94.75 248 ARG A O 1
ATOM 1930 N N . MET A 1 249 ? 6.807 -5.743 5.092 1.00 94.12 249 MET A N 1
ATOM 1931 C CA . MET A 1 249 ? 6.277 -5.888 6.445 1.00 94.12 249 MET A CA 1
ATOM 1932 C C . MET A 1 249 ? 5.421 -7.148 6.574 1.00 94.12 249 MET A C 1
ATOM 1934 O O . MET A 1 249 ? 5.616 -7.938 7.492 1.00 94.12 249 MET A O 1
ATOM 1938 N N . VAL A 1 250 ? 4.531 -7.371 5.610 1.00 95.75 250 VAL A N 1
ATOM 1939 C CA . VAL A 1 250 ? 3.655 -8.542 5.574 1.00 95.75 250 VAL A CA 1
ATOM 1940 C C . VAL A 1 250 ? 4.454 -9.834 5.377 1.00 95.75 250 VAL A C 1
ATOM 1942 O O . VAL A 1 250 ? 4.217 -10.816 6.077 1.00 95.75 250 VAL A O 1
ATOM 1945 N N . MET A 1 251 ? 5.436 -9.834 4.472 1.00 94.06 251 MET A N 1
ATOM 1946 C CA . MET A 1 251 ? 6.271 -11.004 4.174 1.00 94.06 251 MET A CA 1
ATOM 1947 C C . MET A 1 251 ? 7.296 -11.334 5.264 1.00 94.06 251 MET A C 1
ATOM 1949 O O . MET A 1 251 ? 7.800 -12.452 5.292 1.00 94.06 251 MET A O 1
ATOM 1953 N N . THR A 1 252 ? 7.571 -10.411 6.190 1.00 93.88 252 THR A N 1
ATOM 1954 C CA . THR A 1 252 ? 8.410 -10.697 7.367 1.00 93.88 252 THR A CA 1
ATOM 1955 C C . THR A 1 252 ? 7.766 -11.764 8.264 1.00 93.88 252 THR A C 1
ATOM 1957 O O . THR A 1 252 ? 8.463 -12.501 8.962 1.00 93.88 252 THR A O 1
ATOM 1960 N N . HIS A 1 253 ? 6.438 -11.903 8.215 1.00 95.06 253 HIS A N 1
ATOM 1961 C CA . HIS A 1 253 ? 5.722 -12.972 8.904 1.00 95.06 253 HIS A CA 1
ATOM 1962 C C . HIS A 1 253 ? 5.827 -14.280 8.116 1.00 95.06 253 HIS A C 1
ATOM 1964 O O . HIS A 1 253 ? 5.180 -14.453 7.080 1.00 95.06 253 HIS A O 1
ATOM 1970 N N . ALA A 1 254 ? 6.592 -15.239 8.644 1.00 94.50 254 ALA A N 1
ATOM 1971 C CA . ALA A 1 254 ? 6.835 -16.531 7.997 1.00 94.50 254 ALA A CA 1
ATOM 1972 C C . ALA A 1 254 ? 5.561 -17.270 7.524 1.00 94.50 254 ALA A C 1
ATOM 1974 O O . ALA A 1 254 ? 5.581 -17.782 6.404 1.00 94.50 254 ALA A O 1
ATOM 1975 N N . PRO A 1 255 ? 4.433 -17.297 8.273 1.00 95.44 255 PRO A N 1
ATOM 1976 C CA . PRO A 1 255 ? 3.205 -17.932 7.789 1.00 95.44 255 PRO A CA 1
ATOM 1977 C C . PRO A 1 255 ? 2.647 -17.293 6.511 1.00 95.44 255 PRO A C 1
ATOM 1979 O O . PRO A 1 255 ? 2.105 -17.995 5.659 1.00 95.44 255 PRO A O 1
ATOM 1982 N N . VAL A 1 256 ? 2.805 -15.976 6.346 1.00 96.56 256 VAL A N 1
ATOM 1983 C CA . VAL A 1 256 ? 2.319 -15.250 5.166 1.00 96.56 256 VAL A CA 1
ATOM 1984 C C . VAL A 1 256 ? 3.218 -15.500 3.961 1.00 96.56 256 VAL A C 1
ATOM 1986 O O . VAL A 1 256 ? 2.720 -15.780 2.871 1.00 96.56 256 VAL A O 1
ATOM 1989 N N . ALA A 1 257 ? 4.538 -15.456 4.152 1.00 95.81 257 ALA A N 1
ATOM 1990 C CA . ALA A 1 257 ? 5.491 -15.810 3.102 1.00 95.81 257 ALA A CA 1
ATOM 1991 C C . ALA A 1 257 ? 5.330 -17.278 2.667 1.00 95.81 257 ALA A C 1
ATOM 1993 O O . ALA A 1 257 ? 5.350 -17.572 1.471 1.00 95.81 257 ALA A O 1
ATOM 1994 N N . HIS A 1 258 ? 5.084 -18.189 3.615 1.00 95.06 258 HIS A N 1
ATOM 1995 C CA . HIS A 1 258 ? 4.775 -19.583 3.312 1.00 95.06 258 HIS A CA 1
ATOM 1996 C C . HIS A 1 258 ? 3.486 -19.707 2.495 1.00 95.06 258 HIS A C 1
ATOM 1998 O O . HIS A 1 258 ? 3.498 -20.368 1.463 1.00 95.06 258 HIS A O 1
ATOM 2004 N N . TYR A 1 259 ? 2.408 -19.034 2.910 1.00 96.00 259 TYR A N 1
ATOM 2005 C CA . TYR A 1 259 ? 1.139 -19.005 2.176 1.00 96.00 259 TYR A CA 1
ATOM 2006 C C . TYR A 1 259 ? 1.306 -18.492 0.736 1.00 96.00 259 TYR A C 1
ATOM 2008 O O . TYR A 1 259 ? 0.767 -19.080 -0.202 1.00 96.00 259 TYR A O 1
ATOM 2016 N N . LEU A 1 260 ? 2.112 -17.443 0.534 1.00 95.88 260 LEU A N 1
ATOM 2017 C CA . LEU A 1 260 ? 2.433 -16.937 -0.802 1.00 95.88 260 LEU A CA 1
ATOM 2018 C C . LEU A 1 260 ? 3.145 -17.992 -1.667 1.00 95.88 260 LEU A C 1
ATOM 2020 O O . LEU A 1 260 ? 2.811 -18.154 -2.839 1.00 95.88 260 LEU A O 1
ATOM 2024 N N . LEU A 1 261 ? 4.101 -18.728 -1.092 1.00 94.12 261 LEU A N 1
ATOM 2025 C CA . LEU A 1 261 ? 4.859 -19.761 -1.803 1.00 94.12 261 LEU A CA 1
ATOM 2026 C C . LEU A 1 261 ? 4.045 -21.015 -2.122 1.00 94.12 261 LEU A C 1
ATOM 2028 O O . LEU A 1 261 ? 4.192 -21.573 -3.211 1.00 94.12 261 LEU A O 1
ATOM 2032 N N . SER A 1 262 ? 3.244 -21.487 -1.168 1.00 93.44 262 SER A N 1
ATOM 2033 C CA . SER A 1 262 ? 2.593 -22.796 -1.243 1.00 93.44 262 SER A CA 1
ATOM 2034 C C . SER A 1 262 ? 1.178 -22.749 -1.809 1.00 93.44 262 SER A C 1
ATOM 2036 O O . SER A 1 262 ? 0.765 -23.720 -2.435 1.00 93.44 262 SER A O 1
ATOM 2038 N N . GLU A 1 263 ? 0.448 -21.647 -1.616 1.00 95.44 263 GLU A N 1
ATOM 2039 C CA . GLU A 1 263 ? -0.976 -21.559 -1.969 1.00 95.44 263 GLU A CA 1
ATOM 2040 C C . GLU A 1 263 ? -1.273 -20.485 -3.038 1.00 95.44 263 GLU A C 1
ATOM 2042 O O . GLU A 1 263 ? -2.243 -20.624 -3.782 1.00 95.44 263 GLU A O 1
ATOM 2047 N N . ARG A 1 264 ? -0.447 -19.434 -3.179 1.00 96.25 264 ARG A N 1
ATOM 2048 C CA . ARG A 1 264 ? -0.689 -18.303 -4.111 1.00 96.25 264 ARG A CA 1
ATOM 2049 C C . ARG A 1 264 ? 0.313 -18.225 -5.266 1.00 96.25 264 ARG A C 1
ATOM 2051 O O . ARG A 1 264 ? 0.983 -17.211 -5.483 1.00 96.25 264 ARG A O 1
ATOM 2058 N N . HIS A 1 265 ? 0.386 -19.296 -6.055 1.00 95.19 265 HIS A N 1
ATOM 2059 C CA . HIS A 1 265 ? 1.258 -19.372 -7.237 1.00 95.19 265 HIS A CA 1
ATOM 2060 C C . HIS A 1 265 ? 0.989 -18.274 -8.279 1.00 95.19 265 HIS A C 1
ATOM 2062 O O . HIS A 1 265 ? 1.912 -17.848 -8.973 1.00 95.19 265 HIS A O 1
ATOM 2068 N N . ASP A 1 266 ? -0.252 -17.796 -8.373 1.00 97.19 266 ASP A N 1
ATOM 2069 C CA . ASP A 1 266 ? -0.658 -16.676 -9.222 1.00 97.19 266 ASP A CA 1
ATOM 2070 C C . ASP A 1 266 ? 0.092 -15.385 -8.853 1.00 97.19 266 ASP A C 1
ATOM 2072 O O . ASP A 1 266 ? 0.718 -14.756 -9.712 1.00 97.19 266 ASP A O 1
ATOM 2076 N N . LEU A 1 267 ? 0.103 -15.030 -7.564 1.00 97.19 267 LEU A N 1
ATOM 2077 C CA . LEU A 1 267 ? 0.797 -13.841 -7.065 1.00 97.19 267 LEU A CA 1
ATOM 2078 C C . LEU A 1 267 ? 2.312 -14.013 -7.098 1.00 97.19 267 LEU A C 1
ATOM 2080 O O . LEU A 1 267 ? 3.025 -13.071 -7.445 1.00 97.19 267 LEU A O 1
ATOM 2084 N N . LEU A 1 268 ? 2.809 -15.216 -6.797 1.00 95.81 268 LEU A N 1
ATOM 2085 C CA . LEU A 1 268 ? 4.229 -15.530 -6.934 1.00 95.81 268 LEU A CA 1
ATOM 2086 C C . LEU A 1 268 ? 4.694 -15.334 -8.384 1.00 95.81 268 LEU A C 1
ATOM 2088 O O . LEU A 1 268 ? 5.753 -14.756 -8.621 1.00 95.81 268 LEU A O 1
ATOM 2092 N N . GLN A 1 269 ? 3.895 -15.754 -9.368 1.00 96.50 269 GLN A N 1
ATOM 2093 C CA . GLN A 1 269 ? 4.219 -15.552 -10.777 1.00 96.50 269 GLN A CA 1
ATOM 2094 C C . GLN A 1 269 ? 4.221 -14.066 -11.159 1.00 96.50 269 GLN A C 1
ATOM 2096 O O . GLN A 1 269 ? 5.094 -13.644 -11.920 1.00 96.50 269 GLN A O 1
ATOM 2101 N N . ILE A 1 270 ? 3.274 -13.271 -10.647 1.00 97.19 270 ILE A N 1
ATOM 2102 C CA . ILE A 1 270 ? 3.273 -11.811 -10.833 1.00 97.19 270 ILE A CA 1
ATOM 2103 C C . ILE A 1 270 ? 4.563 -11.219 -10.263 1.00 97.19 270 ILE A C 1
ATOM 2105 O O . ILE A 1 270 ? 5.282 -10.531 -10.984 1.00 97.19 270 ILE A O 1
ATOM 2109 N N . PHE A 1 271 ? 4.911 -11.567 -9.023 1.00 96.00 271 PHE A N 1
ATOM 2110 C CA . PHE A 1 271 ? 6.133 -11.110 -8.369 1.00 96.00 271 PHE A CA 1
ATOM 2111 C C . PHE A 1 271 ? 7.398 -11.475 -9.165 1.00 96.00 271 PHE A C 1
ATOM 2113 O O . PHE A 1 271 ? 8.230 -10.609 -9.430 1.00 96.00 271 PHE A O 1
ATOM 2120 N N . LEU A 1 272 ? 7.533 -12.724 -9.623 1.00 94.62 272 LEU A N 1
ATOM 2121 C CA . LEU A 1 272 ? 8.689 -13.169 -10.415 1.00 94.62 272 LEU A CA 1
ATOM 2122 C C . LEU A 1 272 ? 8.768 -12.485 -11.791 1.00 94.62 272 LEU A C 1
ATOM 2124 O O . LEU A 1 272 ? 9.861 -12.158 -12.262 1.00 94.62 272 LEU A O 1
ATOM 2128 N N . LYS A 1 273 ? 7.626 -12.220 -12.438 1.00 94.06 273 LYS A N 1
ATOM 2129 C CA . LYS A 1 273 ? 7.581 -11.427 -13.679 1.00 94.06 273 LYS A CA 1
ATOM 2130 C C . LYS A 1 273 ? 8.037 -9.993 -13.428 1.00 94.06 273 LYS A C 1
ATOM 2132 O O . LYS A 1 273 ? 8.855 -9.484 -14.192 1.00 94.06 273 LYS A O 1
ATOM 2137 N N . THR A 1 274 ? 7.579 -9.378 -12.338 1.00 94.38 274 THR A N 1
ATOM 2138 C CA . THR A 1 274 ? 8.060 -8.062 -11.907 1.00 94.38 274 THR A CA 1
ATOM 2139 C C . THR A 1 274 ? 9.571 -8.093 -11.679 1.00 94.38 274 THR A C 1
ATOM 2141 O O . THR A 1 274 ? 10.270 -7.274 -12.265 1.00 94.38 274 THR A O 1
ATOM 2144 N N . MET A 1 275 ? 10.106 -9.083 -10.955 1.00 93.19 275 MET A N 1
ATOM 2145 C CA . MET A 1 275 ? 11.556 -9.258 -10.760 1.00 93.19 275 MET A CA 1
ATOM 2146 C C . MET A 1 275 ? 12.329 -9.375 -12.077 1.00 93.19 275 MET A C 1
ATOM 2148 O O . MET A 1 275 ? 13.407 -8.805 -12.211 1.00 93.19 275 MET A O 1
ATOM 2152 N N . THR A 1 276 ? 11.777 -10.075 -13.068 1.00 91.62 276 THR A N 1
ATOM 2153 C CA . THR A 1 276 ? 12.420 -10.234 -14.382 1.00 91.62 276 THR A CA 1
ATOM 2154 C C . THR A 1 276 ? 12.595 -8.887 -15.087 1.00 91.62 276 THR A C 1
ATOM 2156 O O . THR A 1 276 ? 13.640 -8.642 -15.679 1.00 91.62 276 THR A O 1
ATOM 2159 N N . SER A 1 277 ? 11.623 -7.974 -14.968 1.00 90.62 277 SER A N 1
ATOM 2160 C CA . SER A 1 277 ? 11.733 -6.622 -15.544 1.00 90.62 277 SER A CA 1
ATOM 2161 C C . SER A 1 277 ? 12.799 -5.738 -14.879 1.00 90.62 277 SER A C 1
ATOM 2163 O O . SER A 1 277 ? 13.212 -4.729 -15.449 1.00 90.62 277 SER A O 1
ATOM 2165 N N . LEU A 1 278 ? 13.260 -6.128 -13.687 1.00 90.50 278 LEU A N 1
ATOM 2166 C CA . LEU A 1 278 ? 14.322 -5.454 -12.941 1.00 90.50 278 LEU A CA 1
ATOM 2167 C C . LEU A 1 278 ? 15.718 -5.994 -13.282 1.00 90.50 278 LEU A C 1
ATOM 2169 O O . LEU A 1 278 ? 16.728 -5.424 -12.875 1.00 90.50 278 LEU A O 1
ATOM 2173 N N . GLN A 1 279 ? 15.808 -7.098 -14.022 1.00 87.75 279 GLN A N 1
ATOM 2174 C CA . GLN A 1 279 ? 17.101 -7.641 -14.415 1.00 87.75 279 GLN A CA 1
ATOM 2175 C C . GLN A 1 279 ? 17.767 -6.722 -15.436 1.00 87.75 279 GLN A C 1
ATOM 2177 O O . GLN A 1 279 ? 17.130 -6.228 -16.365 1.00 87.75 279 GLN A O 1
ATOM 2182 N N . CYS A 1 280 ? 19.071 -6.504 -15.255 1.00 84.69 280 CYS A N 1
ATOM 2183 C CA . CYS A 1 280 ? 19.874 -5.634 -16.114 1.00 84.69 280 CYS A CA 1
ATOM 2184 C C . CYS A 1 280 ? 19.392 -4.171 -16.149 1.00 84.69 280 CYS A C 1
ATOM 2186 O O . CYS A 1 280 ? 19.631 -3.473 -17.135 1.00 84.69 280 CYS A O 1
ATOM 2188 N N . MET A 1 281 ? 18.755 -3.686 -15.076 1.00 83.25 281 MET A N 1
ATOM 2189 C CA . MET A 1 281 ? 18.526 -2.257 -14.858 1.00 83.25 281 MET A CA 1
ATOM 2190 C C . MET A 1 281 ? 19.875 -1.529 -14.827 1.00 83.25 281 MET A C 1
ATOM 2192 O O . MET A 1 281 ? 20.635 -1.695 -13.880 1.00 83.25 281 MET A O 1
ATOM 2196 N N . HIS A 1 282 ? 20.160 -0.721 -15.853 1.00 82.56 282 HIS A N 1
ATOM 2197 C CA . HIS A 1 282 ? 21.428 0.002 -16.058 1.00 82.56 282 HIS A CA 1
ATOM 2198 C C . HIS A 1 282 ? 22.618 -0.862 -16.554 1.00 82.56 282 HIS A C 1
ATOM 2200 O O . HIS A 1 282 ? 23.609 -1.040 -15.845 1.00 82.56 282 HIS A O 1
ATOM 2206 N N . PRO A 1 283 ? 22.572 -1.389 -17.795 1.00 77.81 283 PRO A N 1
ATOM 2207 C CA . PRO A 1 283 ? 23.690 -2.136 -18.364 1.00 77.81 283 PRO A CA 1
ATOM 2208 C C . PRO A 1 283 ? 24.861 -1.207 -18.724 1.00 77.81 283 PRO A C 1
ATOM 2210 O O . PRO A 1 283 ? 24.671 -0.126 -19.284 1.00 77.81 283 PRO A O 1
ATOM 2213 N N . TYR A 1 284 ? 26.095 -1.656 -18.484 1.00 74.19 284 TYR A N 1
ATOM 2214 C CA . TYR A 1 284 ? 27.284 -0.930 -18.931 1.00 74.19 284 TYR A CA 1
ATOM 2215 C C . TYR A 1 284 ? 27.370 -0.909 -20.462 1.00 74.19 284 TYR A C 1
ATOM 2217 O O . TYR A 1 284 ? 27.616 -1.929 -21.106 1.00 74.19 284 TYR A O 1
ATOM 2225 N N . THR A 1 285 ? 27.229 0.272 -21.060 1.00 71.06 285 THR A N 1
ATOM 2226 C CA . THR A 1 285 ? 27.484 0.479 -22.491 1.00 71.06 285 THR A CA 1
ATOM 2227 C C . THR A 1 285 ? 28.922 0.912 -22.734 1.00 71.06 285 THR A C 1
ATOM 2229 O O . THR A 1 285 ? 29.375 1.932 -22.209 1.00 71.06 285 THR A O 1
ATOM 2232 N N . ARG A 1 286 ? 29.636 0.178 -23.593 1.00 76.50 286 ARG A N 1
ATOM 2233 C CA . ARG A 1 286 ? 30.964 0.577 -24.067 1.00 76.50 286 ARG A CA 1
ATOM 2234 C C . ARG A 1 286 ? 30.840 1.827 -24.943 1.00 76.50 286 ARG A C 1
ATOM 2236 O O . ARG A 1 286 ? 30.245 1.767 -26.014 1.00 76.50 286 ARG A O 1
ATOM 2243 N N . LYS A 1 287 ? 31.444 2.939 -24.518 1.00 74.88 287 LYS A N 1
ATOM 2244 C CA . LYS A 1 287 ? 31.608 4.148 -25.341 1.00 74.88 287 LYS A CA 1
ATOM 2245 C C . LYS A 1 287 ? 33.018 4.184 -25.938 1.00 74.88 287 LYS A C 1
ATOM 2247 O O . LYS A 1 287 ? 33.993 3.948 -25.230 1.00 74.88 287 LYS A O 1
ATOM 2252 N N . THR A 1 288 ? 33.134 4.463 -27.234 1.00 82.31 288 THR A N 1
ATOM 2253 C CA . THR A 1 288 ? 34.416 4.629 -27.943 1.00 82.31 288 THR A CA 1
ATOM 2254 C C . THR A 1 288 ? 34.465 6.004 -28.596 1.00 82.31 288 THR A C 1
ATOM 2256 O O . THR A 1 288 ? 33.537 6.352 -29.316 1.00 82.31 288 THR A O 1
ATOM 2259 N N . GLY A 1 289 ? 35.544 6.764 -28.384 1.00 75.31 289 GLY A N 1
ATOM 2260 C CA . GLY A 1 289 ? 35.789 8.034 -29.085 1.00 75.31 289 GLY A CA 1
ATOM 2261 C C . GLY A 1 289 ? 35.324 9.311 -28.373 1.00 75.31 289 GLY A C 1
ATOM 2262 O O . GLY A 1 289 ? 35.724 10.392 -28.788 1.00 75.31 289 GLY A O 1
ATOM 2263 N N . GLU A 1 290 ? 34.566 9.216 -27.277 1.00 75.94 290 GLU A N 1
ATOM 2264 C CA . GLU A 1 290 ? 34.170 10.366 -26.450 1.00 75.94 290 GLU A CA 1
ATOM 2265 C C . GLU A 1 290 ? 34.620 10.187 -24.995 1.00 75.94 290 GLU A C 1
ATOM 2267 O O . GLU A 1 290 ? 34.572 9.082 -24.448 1.00 75.94 290 GLU A O 1
ATOM 2272 N N . HIS A 1 291 ? 35.037 11.281 -24.348 1.00 73.50 291 HIS A N 1
ATOM 2273 C CA . HIS A 1 291 ? 35.297 11.285 -22.910 1.00 73.50 291 HIS A CA 1
ATOM 2274 C C . HIS A 1 291 ? 33.998 10.978 -22.155 1.00 73.50 291 HIS A C 1
ATOM 2276 O O . HIS A 1 291 ? 33.000 11.689 -22.303 1.00 73.50 291 HIS A O 1
ATOM 2282 N N . VAL A 1 292 ? 34.010 9.930 -21.329 1.00 67.00 292 VAL A N 1
ATOM 2283 C CA . VAL A 1 292 ? 32.901 9.623 -20.423 1.00 67.00 292 VAL A CA 1
ATOM 2284 C C . VAL A 1 292 ? 32.856 10.724 -19.366 1.00 67.00 292 VAL A C 1
ATOM 2286 O O . VAL A 1 292 ? 33.638 10.717 -18.419 1.00 67.00 292 VAL A O 1
ATOM 2289 N N . ARG A 1 293 ? 31.962 11.703 -19.556 1.00 62.50 293 ARG A N 1
ATOM 2290 C CA . ARG A 1 293 ? 31.629 12.682 -18.511 1.00 62.50 293 ARG A CA 1
ATOM 2291 C C . ARG A 1 293 ? 31.185 11.927 -17.257 1.00 62.50 293 ARG A C 1
ATOM 2293 O O . ARG A 1 293 ? 30.583 10.864 -17.387 1.00 62.50 293 ARG A O 1
ATOM 2300 N N . GLN A 1 294 ? 31.500 12.489 -16.088 1.00 61.66 294 GLN A N 1
ATOM 2301 C CA . GLN A 1 294 ? 31.208 11.920 -14.770 1.00 61.66 294 GLN A CA 1
ATOM 2302 C C . GLN A 1 294 ? 29.854 11.206 -14.747 1.00 61.66 294 GLN A C 1
ATOM 2304 O O . GLN A 1 294 ? 28.842 11.773 -15.163 1.00 61.66 294 GLN A O 1
ATOM 2309 N N . ASP A 1 295 ? 29.882 9.955 -14.290 1.00 64.00 295 ASP A N 1
ATOM 2310 C CA . ASP A 1 295 ? 28.719 9.083 -14.285 1.00 64.00 295 ASP A CA 1
ATOM 2311 C C . ASP A 1 295 ? 27.579 9.729 -13.491 1.00 64.00 295 ASP A C 1
ATOM 2313 O O . ASP A 1 295 ? 27.768 10.203 -12.364 1.00 64.00 295 ASP A O 1
ATOM 2317 N N . MET A 1 296 ? 26.399 9.797 -14.104 1.00 64.31 296 MET A N 1
ATOM 2318 C CA . MET A 1 296 ? 25.219 10.327 -13.435 1.00 64.31 296 MET A CA 1
ATOM 2319 C C . MET A 1 296 ? 24.839 9.329 -12.342 1.00 64.31 296 MET A C 1
ATOM 2321 O O . MET A 1 296 ? 24.769 8.129 -12.596 1.00 64.31 296 MET A O 1
ATOM 2325 N N . SER A 1 297 ? 24.516 9.806 -11.139 1.00 78.44 297 SER A N 1
ATOM 2326 C CA . SER A 1 297 ? 24.164 8.980 -9.967 1.00 78.44 297 SER A CA 1
ATOM 2327 C C . SER A 1 297 ? 22.889 8.122 -10.126 1.00 78.44 297 SER A C 1
ATOM 2329 O O . SER A 1 297 ? 22.378 7.573 -9.156 1.00 78.44 297 SER A O 1
ATOM 2331 N N . THR A 1 298 ? 22.385 7.971 -11.351 1.00 83.00 298 THR A N 1
ATOM 2332 C CA . THR A 1 298 ? 21.244 7.140 -11.754 1.00 83.00 298 THR A CA 1
ATOM 2333 C C . THR A 1 298 ? 21.392 5.665 -11.382 1.00 83.00 298 THR A C 1
ATOM 2335 O O . THR A 1 298 ? 20.403 5.044 -10.995 1.00 83.00 298 THR A O 1
ATOM 2338 N N . TRP A 1 299 ? 22.613 5.118 -11.397 1.00 86.62 299 TRP A N 1
ATOM 2339 C CA . TRP A 1 299 ? 22.885 3.741 -10.966 1.00 86.62 299 TRP A CA 1
ATOM 2340 C C . TRP A 1 299 ? 22.479 3.487 -9.504 1.00 86.62 299 TRP A C 1
ATOM 2342 O O . TRP A 1 299 ? 22.107 2.368 -9.155 1.00 86.62 299 TRP A O 1
ATOM 2352 N N . ILE A 1 300 ? 22.469 4.523 -8.649 1.00 90.19 300 ILE A N 1
ATOM 2353 C CA . ILE A 1 300 ? 22.038 4.411 -7.246 1.00 90.19 300 ILE A CA 1
ATOM 2354 C C . ILE A 1 300 ? 20.576 3.961 -7.173 1.00 90.19 300 ILE A C 1
ATOM 2356 O O . ILE A 1 300 ? 20.220 3.174 -6.298 1.00 90.19 300 ILE A O 1
ATOM 2360 N N . HIS A 1 301 ? 19.727 4.426 -8.093 1.00 91.31 301 HIS A N 1
ATOM 2361 C CA . HIS A 1 301 ? 18.323 4.022 -8.134 1.00 91.31 301 HIS A CA 1
ATOM 2362 C C . HIS A 1 301 ? 18.161 2.550 -8.524 1.00 91.31 301 HIS A C 1
ATOM 2364 O O . HIS A 1 301 ? 17.329 1.866 -7.930 1.00 91.31 301 HIS A O 1
ATOM 2370 N N . ALA A 1 302 ? 18.991 2.055 -9.451 1.00 90.88 302 ALA A N 1
ATOM 2371 C CA . ALA A 1 302 ? 19.029 0.641 -9.828 1.00 90.88 302 ALA A CA 1
ATOM 2372 C C . ALA A 1 302 ? 19.368 -0.234 -8.615 1.00 90.88 302 ALA A C 1
ATOM 2374 O O . ALA A 1 302 ? 18.580 -1.098 -8.235 1.00 90.88 302 ALA A O 1
ATOM 2375 N N . VAL A 1 303 ? 20.487 0.076 -7.949 1.00 91.06 303 VAL A N 1
ATOM 2376 C CA . VAL A 1 303 ? 20.969 -0.662 -6.771 1.00 91.06 303 VAL A CA 1
ATOM 2377 C C . VAL A 1 303 ? 19.947 -0.623 -5.636 1.00 91.06 303 VAL A C 1
ATOM 2379 O O . VAL A 1 303 ? 19.665 -1.649 -5.025 1.00 91.06 303 VAL A O 1
ATOM 2382 N N . GLN A 1 304 ? 19.348 0.540 -5.359 1.00 92.94 304 GLN A N 1
ATOM 2383 C CA . GLN A 1 304 ? 18.336 0.666 -4.308 1.00 92.94 304 GLN A CA 1
ATOM 2384 C C . GLN A 1 304 ? 17.091 -0.171 -4.603 1.00 92.94 304 GLN A C 1
ATOM 2386 O O . GLN A 1 304 ? 16.571 -0.820 -3.699 1.00 92.94 304 GLN A O 1
ATOM 2391 N N . LEU A 1 305 ? 16.577 -0.138 -5.834 1.00 93.44 305 LEU A N 1
ATOM 2392 C CA . LEU A 1 305 ? 15.405 -0.925 -6.209 1.00 93.44 305 LEU A CA 1
ATOM 2393 C C . LEU A 1 305 ? 15.704 -2.428 -6.165 1.00 93.44 305 LEU A C 1
ATOM 2395 O O . LEU A 1 305 ? 14.920 -3.183 -5.593 1.00 93.44 305 LEU A O 1
ATOM 2399 N N . GLU A 1 306 ? 16.853 -2.845 -6.694 1.00 92.81 306 GLU A N 1
ATOM 2400 C CA . GLU A 1 306 ? 17.295 -4.238 -6.664 1.00 92.81 306 GLU A CA 1
ATOM 2401 C C . GLU A 1 306 ? 17.459 -4.749 -5.228 1.00 92.81 306 GLU A C 1
ATOM 2403 O O . GLU A 1 306 ? 16.839 -5.746 -4.866 1.00 92.81 306 GLU A O 1
ATOM 2408 N N . GLN A 1 307 ? 18.196 -4.032 -4.372 1.00 92.94 307 GLN A N 1
ATOM 2409 C CA . GLN A 1 307 ? 18.389 -4.400 -2.963 1.00 92.94 307 GLN A CA 1
ATOM 2410 C C . GLN A 1 307 ? 17.049 -4.551 -2.232 1.00 92.94 307 GLN A C 1
ATOM 2412 O O . GLN A 1 307 ? 16.822 -5.495 -1.470 1.00 92.94 307 GLN A O 1
ATOM 2417 N N . HIS A 1 308 ? 16.134 -3.617 -2.472 1.00 92.75 308 HIS A N 1
ATOM 2418 C CA . HIS A 1 308 ? 14.815 -3.648 -1.872 1.00 92.75 308 HIS A CA 1
ATOM 2419 C C . HIS A 1 308 ? 13.981 -4.853 -2.315 1.00 92.75 308 HIS A C 1
ATOM 2421 O O . HIS A 1 308 ? 13.307 -5.462 -1.483 1.00 92.75 308 HIS A O 1
ATOM 2427 N N . MET A 1 309 ? 14.028 -5.207 -3.593 1.00 94.62 309 MET A N 1
ATOM 2428 C CA . MET A 1 309 ? 13.279 -6.334 -4.139 1.00 94.62 309 MET A CA 1
ATOM 2429 C C . MET A 1 309 ? 13.917 -7.680 -3.766 1.00 94.62 309 MET A C 1
ATOM 2431 O O . MET A 1 309 ? 13.199 -8.617 -3.421 1.00 94.62 309 MET A O 1
ATOM 2435 N N . LEU A 1 310 ? 15.251 -7.763 -3.720 1.00 93.19 310 LEU A N 1
ATOM 2436 C CA . LEU A 1 310 ? 15.982 -8.946 -3.254 1.00 93.19 310 LEU A CA 1
ATOM 2437 C C . LEU A 1 310 ? 15.655 -9.292 -1.802 1.00 93.19 310 LEU A C 1
ATOM 2439 O O . LEU A 1 310 ? 15.446 -10.462 -1.498 1.00 93.19 310 LEU A O 1
ATOM 2443 N N . SER A 1 311 ? 15.489 -8.301 -0.923 1.00 93.38 311 SER A N 1
ATOM 2444 C CA . SER A 1 311 ? 15.073 -8.598 0.455 1.00 93.38 311 SER A CA 1
ATOM 2445 C C . SER A 1 311 ? 13.699 -9.283 0.542 1.00 93.38 311 SER A C 1
ATOM 2447 O O . SER A 1 311 ? 13.464 -10.063 1.455 1.00 93.38 311 SER A O 1
ATOM 2449 N N . LEU A 1 312 ? 12.794 -9.074 -0.429 1.00 94.25 312 LEU A N 1
ATOM 2450 C CA . LEU A 1 312 ? 11.536 -9.832 -0.492 1.00 94.25 312 LEU A CA 1
ATOM 2451 C C . LEU A 1 312 ? 11.782 -11.307 -0.829 1.00 94.25 312 LEU A C 1
ATOM 2453 O O . LEU A 1 312 ? 11.129 -12.187 -0.269 1.00 94.25 312 LEU A O 1
ATOM 2457 N N . VAL A 1 313 ? 12.756 -11.582 -1.700 1.00 93.12 313 VAL A N 1
ATOM 2458 C CA . VAL A 1 313 ? 13.197 -12.948 -2.015 1.00 93.12 313 VAL A CA 1
ATOM 2459 C C . VAL A 1 313 ? 13.796 -13.621 -0.781 1.00 93.12 313 VAL A C 1
ATOM 2461 O O . VAL A 1 313 ? 13.501 -14.785 -0.535 1.00 93.12 313 VAL A O 1
ATOM 2464 N N . GLU A 1 314 ? 14.568 -12.905 0.037 1.00 91.62 314 GLU A N 1
ATOM 2465 C CA . GLU A 1 314 ? 15.120 -13.440 1.292 1.00 91.62 314 GLU A CA 1
ATOM 2466 C C . GLU A 1 314 ? 14.017 -13.902 2.261 1.00 91.62 314 GLU A C 1
ATOM 2468 O O . GLU A 1 314 ? 14.116 -14.988 2.840 1.00 91.62 314 GLU A O 1
ATOM 2473 N N . TYR A 1 315 ? 12.918 -13.147 2.384 1.00 92.06 315 TYR A N 1
ATOM 2474 C CA . TYR A 1 315 ? 11.769 -13.576 3.193 1.00 92.06 315 TYR A CA 1
ATOM 2475 C C . TYR A 1 315 ? 11.085 -14.824 2.621 1.00 92.06 315 TYR A C 1
ATOM 2477 O O . TYR A 1 315 ? 10.726 -15.729 3.372 1.00 92.06 315 TYR A O 1
ATOM 2485 N N . LEU A 1 316 ? 10.958 -14.927 1.293 1.00 90.56 316 LEU A N 1
ATOM 2486 C CA . LEU A 1 316 ? 10.430 -16.137 0.653 1.00 90.56 316 LEU A CA 1
ATOM 2487 C C . LEU A 1 316 ? 11.338 -17.339 0.916 1.00 90.56 316 LEU A C 1
ATOM 2489 O O . LEU A 1 316 ? 10.878 -18.375 1.385 1.00 90.56 316 LEU A O 1
ATOM 2493 N N . LEU A 1 317 ? 12.637 -17.205 0.656 1.00 89.62 317 LEU A N 1
ATOM 2494 C CA . LEU A 1 317 ? 13.592 -18.298 0.826 1.00 89.62 317 LEU A CA 1
ATOM 2495 C C . LEU A 1 317 ? 13.668 -18.760 2.283 1.00 89.62 317 LEU A C 1
ATOM 2497 O O . LEU A 1 317 ? 13.664 -19.963 2.539 1.00 89.62 317 LEU A O 1
ATOM 2501 N N . SER A 1 318 ? 13.665 -17.829 3.238 1.00 88.62 318 SER A N 1
ATOM 2502 C CA . SER A 1 318 ? 13.664 -18.181 4.662 1.00 88.62 318 SER A CA 1
ATOM 2503 C C . SER A 1 318 ? 12.381 -18.909 5.083 1.00 88.62 318 SER A C 1
ATOM 2505 O O . SER A 1 318 ? 12.461 -19.892 5.817 1.00 88.62 318 SER A O 1
ATOM 2507 N N . ALA A 1 319 ? 11.213 -18.526 4.557 1.00 84.81 319 ALA A N 1
ATOM 2508 C CA . ALA A 1 319 ? 9.955 -19.242 4.793 1.00 84.81 319 ALA A CA 1
ATOM 2509 C C . ALA A 1 319 ? 9.854 -20.592 4.054 1.00 84.81 319 ALA A C 1
ATOM 2511 O O . ALA A 1 319 ? 9.120 -21.482 4.485 1.00 84.81 319 ALA A O 1
ATOM 2512 N N . GLY A 1 320 ? 10.565 -20.754 2.936 1.00 73.12 320 GLY A N 1
ATOM 2513 C CA . GLY A 1 320 ? 10.651 -22.015 2.198 1.00 73.12 320 GLY A CA 1
ATOM 2514 C C . GLY A 1 320 ? 11.552 -23.047 2.880 1.00 73.12 320 GLY A C 1
ATOM 2515 O O . GLY A 1 320 ? 11.274 -24.243 2.809 1.00 73.12 320 GLY A O 1
ATOM 2516 N N . TRP A 1 321 ? 12.602 -22.592 3.571 1.00 63.59 321 TRP A N 1
ATOM 2517 C CA . TRP A 1 321 ? 13.591 -23.464 4.213 1.00 63.59 321 TRP A CA 1
ATOM 2518 C C . TRP A 1 321 ? 13.169 -23.956 5.605 1.00 63.59 321 TRP A C 1
ATOM 2520 O O . TRP A 1 321 ? 13.643 -24.990 6.056 1.00 63.59 321 TRP A O 1
ATOM 2530 N N . THR A 1 322 ? 12.219 -23.308 6.284 1.00 58.09 322 THR A N 1
ATOM 2531 C CA . THR A 1 322 ? 11.724 -23.751 7.608 1.00 58.09 322 THR A CA 1
ATOM 2532 C C . THR A 1 322 ? 10.939 -25.076 7.596 1.00 58.09 322 THR A C 1
ATOM 2534 O O . THR A 1 322 ? 10.362 -25.464 8.609 1.00 58.09 322 THR A O 1
ATOM 2537 N N . ARG A 1 323 ? 10.958 -25.818 6.481 1.00 48.91 323 ARG A N 1
ATOM 2538 C CA . ARG A 1 323 ? 10.636 -27.250 6.415 1.00 48.91 323 ARG A CA 1
ATOM 2539 C C . ARG A 1 323 ? 11.905 -28.090 6.211 1.00 48.91 323 ARG A C 1
ATOM 2541 O O . ARG A 1 323 ? 12.107 -28.657 5.140 1.00 48.91 323 ARG A O 1
ATOM 2548 N N . THR A 1 324 ? 12.709 -28.208 7.262 1.00 43.44 324 THR A N 1
ATOM 2549 C CA . THR A 1 324 ? 13.498 -29.413 7.570 1.00 43.44 324 THR A CA 1
ATOM 2550 C C . THR A 1 324 ? 13.444 -29.643 9.063 1.00 43.44 324 THR A C 1
ATOM 2552 O O . THR A 1 324 ? 13.805 -28.689 9.787 1.00 43.44 324 THR A O 1
#

Foldseek 3Di:
DDDDDDDDDDDDDDDDDPPDDDDPLLVVLLVLLVVLLVLLVVLLVDVVRLVLSLCCQAPVPPSVPDPDDDDPVDPVPDDDRSVVNLVSLVVLDDDDDDDDDPDDPDGNLLSCLALSSLLSRDLVVLVSVLSSLVSNCVDPVSLVVNVLSNLVRVVSLLVQCVDPVNVVSSVSVLVSVVVVLCSSLVDLVSLQCCVVPRVQLVSLLVSLLVLLQVQLVVPDDPPDDSAGALVDPSLVSVSSVSSLVSLLSSLLRLSSLLCCVPPVVVSVVSLVVSVVNLPPHPPDDDDDDDDDDPDDCSVVSSVVVNVSSVSSVVSNVVSVPVPD

pLDDT: mean 75.81, std 23.03, range [20.72, 97.25]

InterPro domains:
  IPR039164 E3 ubiquitin-protein ligase UBR1-like [PTHR21497] (107-318)